Protein AF-A0A948W1R9-F1 (afdb_monomer_lite)

Foldseek 3Di:
DDDDDDDDDDPDDPDDDDDDDDQCPPCLVVLLVLLVVLVVLVVVLVVLVVQLVVLCVQQVVLLVVLDLVSLLVCVVSLVVNVVSLVSSLVSLVVSLVSLVVSVPDPSHVLSVVLSVLSNVLSVLVNVLSVLSVVLSVLSVVSSVCVVVVHDDPSVVSSVVSVVSVVVSVVSVVVSVVSVVVSVVSCVVVVSPPD

pLDDT: mean 88.53, std 17.42, range [35.34, 98.62]

Radius of gyration: 21.92 Å; chains: 1; bounding box: 47×40×67 Å

Secondary structure (DSSP, 8-state):
---------------------SS--TTHHHHHHHHHHHHHHHHHHHHHHHHHHHHHHHHHHHHHH--HHHHHHGGGTHHHHHHHHHHHHHHHHHHHHHHHHHHT-SS-HHHHHHHHHHHHHHHHHHHHHHHHHHHHHHHHHHHHHHHTT----HHHHHHHHHHHHHHHHHHHHHHHHHHHHHHHHHHHTTTT--

Structure (mmCIF, N/CA/C/O backbone):
data_AF-A0A948W1R9-F1
#
_entry.id   AF-A0A948W1R9-F1
#
loop_
_atom_site.group_PDB
_atom_site.id
_atom_site.type_symbol
_atom_site.label_atom_id
_atom_site.label_alt_id
_atom_site.label_comp_id
_atom_site.label_asym_id
_atom_site.label_entity_id
_atom_site.label_seq_id
_atom_site.pdbx_PDB_ins_code
_atom_site.Cartn_x
_atom_site.Cartn_y
_atom_site.Cartn_z
_atom_site.occupancy
_atom_site.B_iso_or_equiv
_atom_site.auth_seq_id
_atom_site.auth_comp_id
_atom_site.auth_asym_id
_atom_site.auth_atom_id
_atom_site.pdbx_PDB_model_num
ATOM 1 N N . MET A 1 1 ? 4.493 29.193 2.042 1.00 36.75 1 MET A N 1
ATOM 2 C CA . MET A 1 1 ? 3.196 28.749 2.601 1.00 36.75 1 MET A CA 1
ATOM 3 C C . MET A 1 1 ? 3.484 27.727 3.692 1.00 36.75 1 MET A C 1
ATOM 5 O O . MET A 1 1 ? 4.486 27.033 3.599 1.00 36.75 1 MET A O 1
ATOM 9 N N . LYS A 1 2 ? 2.717 27.784 4.780 1.00 35.34 2 LYS A N 1
ATOM 10 C CA . LYS A 1 2 ? 3.108 27.460 6.162 1.00 35.34 2 LYS A CA 1
ATOM 11 C C . LYS A 1 2 ? 3.467 25.977 6.362 1.00 35.34 2 LYS A C 1
ATOM 13 O O . LYS A 1 2 ? 2.581 25.140 6.448 1.00 35.34 2 LYS A O 1
ATOM 18 N N . LYS A 1 3 ? 4.761 25.677 6.475 1.00 39.47 3 LYS A N 1
ATOM 19 C CA . LYS A 1 3 ? 5.298 24.432 7.038 1.00 39.47 3 LYS A CA 1
ATOM 20 C C . LYS A 1 3 ? 6.245 24.831 8.161 1.00 39.47 3 LYS A C 1
ATOM 22 O O . LYS A 1 3 ? 7.306 25.367 7.856 1.00 39.47 3 LYS A O 1
ATOM 27 N N . SER A 1 4 ? 5.816 24.672 9.411 1.00 37.56 4 SER A N 1
ATOM 28 C CA . SER A 1 4 ? 6.614 24.549 10.648 1.00 37.56 4 SER A CA 1
ATOM 29 C C . SER A 1 4 ? 5.730 24.874 11.855 1.00 37.56 4 SER A C 1
ATOM 31 O O . SER A 1 4 ? 4.949 25.819 11.791 1.00 37.56 4 SER A O 1
ATOM 33 N N . LEU A 1 5 ? 5.945 24.133 12.945 1.00 41.25 5 LEU A N 1
ATOM 34 C CA . LEU A 1 5 ? 5.265 24.173 14.249 1.00 41.25 5 LEU A CA 1
ATOM 35 C C . LEU A 1 5 ? 3.865 23.548 14.281 1.00 41.25 5 LEU A C 1
ATOM 37 O O . LEU A 1 5 ? 2.891 24.233 14.010 1.00 41.25 5 LEU A O 1
ATOM 41 N N . VAL A 1 6 ? 3.770 22.274 14.678 1.00 39.66 6 VAL A N 1
ATOM 42 C CA . VAL A 1 6 ? 3.414 21.884 16.060 1.00 39.66 6 VAL A CA 1
ATOM 43 C C . VAL A 1 6 ? 3.996 20.485 16.306 1.00 39.66 6 VAL A C 1
ATOM 45 O O . VAL A 1 6 ? 3.348 19.466 16.110 1.00 39.66 6 VAL A O 1
ATOM 48 N N . LEU A 1 7 ? 5.264 20.450 16.710 1.00 44.28 7 LEU A N 1
ATOM 49 C CA . LEU A 1 7 ? 5.750 19.413 17.612 1.00 44.28 7 LEU A CA 1
ATOM 50 C C . LEU A 1 7 ? 5.499 19.967 19.023 1.00 44.28 7 LEU A C 1
ATOM 52 O O . LEU A 1 7 ? 5.801 21.137 19.257 1.00 44.28 7 LEU A O 1
ATOM 56 N N . ALA A 1 8 ? 4.994 19.122 19.921 1.00 42.66 8 ALA A N 1
ATOM 57 C CA . ALA A 1 8 ? 4.674 19.372 21.332 1.00 42.66 8 ALA A CA 1
ATOM 58 C C . ALA A 1 8 ? 3.273 19.935 21.637 1.00 42.66 8 ALA A C 1
ATOM 60 O O . ALA A 1 8 ? 3.070 21.145 21.674 1.00 42.66 8 ALA A O 1
ATOM 61 N N . LEU A 1 9 ? 2.355 19.042 22.032 1.00 38.84 9 LEU A N 1
ATOM 62 C CA . LEU A 1 9 ? 1.569 19.262 23.248 1.00 38.84 9 LEU A CA 1
ATOM 63 C C . LEU A 1 9 ? 1.041 17.937 23.838 1.00 38.84 9 LEU A C 1
ATOM 65 O O . LEU A 1 9 ? 0.229 17.245 23.238 1.00 38.84 9 LEU A O 1
ATOM 69 N N . SER A 1 10 ? 1.518 17.641 25.051 1.00 41.50 10 SER A N 1
ATOM 70 C CA . SER A 1 10 ? 0.803 16.951 26.138 1.00 41.50 10 SER A CA 1
ATOM 71 C C . SER A 1 10 ? 0.308 15.510 25.936 1.00 41.50 10 SER A C 1
ATOM 73 O O . SER A 1 10 ? -0.885 15.258 25.798 1.00 41.50 10 SER A O 1
ATOM 75 N N . ILE A 1 11 ? 1.215 14.554 26.164 1.00 44.56 11 ILE A N 1
ATOM 76 C CA . ILE A 1 11 ? 0.885 13.274 26.818 1.00 44.56 11 ILE A CA 1
ATOM 77 C C . ILE A 1 11 ? 0.609 13.590 28.298 1.00 44.56 11 ILE A C 1
ATOM 79 O O . ILE A 1 11 ? 1.485 13.463 29.146 1.00 44.56 11 ILE A O 1
ATOM 83 N N . SER A 1 12 ? -0.584 14.107 28.581 1.00 52.12 12 SER A N 1
ATOM 84 C CA . SER A 1 12 ? -1.132 14.284 29.929 1.00 52.12 12 SER A CA 1
ATOM 85 C C . SER A 1 12 ? -2.650 14.311 29.823 1.00 52.12 12 SER A C 1
ATOM 87 O O . SER A 1 12 ? -3.242 15.381 29.714 1.00 52.12 12 SER A O 1
ATOM 89 N N . LEU A 1 13 ? -3.288 13.144 29.885 1.00 41.66 13 LEU A N 1
ATOM 90 C CA . LEU A 1 13 ? -4.670 13.077 30.343 1.00 41.66 13 LEU A CA 1
ATOM 91 C C . LEU A 1 13 ? -4.902 11.795 31.137 1.00 41.66 13 LEU A C 1
ATOM 93 O O . LEU A 1 13 ? -5.481 10.812 30.688 1.00 41.66 13 LEU A O 1
ATOM 97 N N . SER A 1 14 ? -4.426 11.848 32.376 1.00 50.84 14 SER A N 1
ATOM 98 C CA . SER A 1 14 ? -5.076 11.177 33.490 1.00 50.84 14 SER A CA 1
ATOM 99 C C . SER A 1 14 ? -6.516 11.694 33.568 1.00 50.84 14 SER A C 1
ATOM 101 O O . SER A 1 14 ? -6.754 12.781 34.088 1.00 50.84 14 SER A O 1
ATOM 103 N N . ALA A 1 15 ? -7.474 10.936 33.045 1.00 42.22 15 ALA A N 1
ATOM 104 C CA . ALA A 1 15 ? -8.889 11.162 33.294 1.00 42.22 15 ALA A CA 1
ATOM 105 C C . ALA A 1 15 ? -9.505 9.866 33.814 1.00 42.22 15 ALA A C 1
ATOM 107 O O . ALA A 1 15 ? -9.929 8.984 33.074 1.00 42.22 15 ALA A O 1
ATOM 108 N N . CYS A 1 16 ? -9.531 9.776 35.143 1.00 52.75 16 CYS A N 1
ATOM 109 C CA . CYS A 1 16 ? -10.544 9.024 35.854 1.00 52.75 16 CYS A CA 1
ATOM 110 C C . CYS A 1 16 ? -11.925 9.445 35.338 1.00 52.75 16 CYS A C 1
ATOM 112 O O . CYS A 1 16 ? -12.325 10.592 35.531 1.00 52.75 16 CYS A O 1
ATOM 114 N N . ALA A 1 17 ? -12.673 8.509 34.769 1.00 47.12 17 ALA A N 1
ATOM 115 C CA . ALA A 1 17 ? -14.122 8.600 34.693 1.00 47.12 17 ALA A CA 1
ATOM 116 C C . ALA A 1 17 ? -14.698 7.216 34.997 1.00 47.12 17 ALA A C 1
ATOM 118 O O . ALA A 1 17 ? -14.748 6.323 34.155 1.00 47.12 17 ALA A O 1
ATOM 119 N N . VAL A 1 18 ? -15.078 7.040 36.261 1.00 53.09 18 VAL A N 1
ATOM 120 C CA . VAL A 1 18 ? -15.943 5.954 36.711 1.00 53.09 18 VAL A CA 1
ATOM 121 C C . VAL A 1 18 ? -17.391 6.438 36.561 1.00 53.09 18 VAL A C 1
ATOM 123 O O . VAL A 1 18 ? -17.696 7.561 36.954 1.00 53.09 18 VAL A O 1
ATOM 126 N N . PHE A 1 19 ? -18.252 5.539 36.070 1.00 46.12 19 PHE A N 1
ATOM 127 C CA . PHE A 1 19 ? -19.727 5.549 36.047 1.00 46.12 19 PHE A CA 1
ATOM 128 C C . PHE A 1 19 ? -20.465 6.210 34.867 1.00 46.12 19 PHE A C 1
ATOM 130 O O . PHE A 1 19 ? -20.856 7.369 34.919 1.00 46.12 19 PHE A O 1
ATOM 137 N N . ALA A 1 20 ? -20.883 5.356 33.924 1.00 42.22 20 ALA A N 1
ATOM 138 C CA . ALA A 1 20 ? -22.298 5.211 33.564 1.00 42.22 20 ALA A CA 1
ATOM 139 C C . ALA A 1 20 ? -22.578 3.748 33.164 1.00 42.22 20 ALA A C 1
ATOM 141 O O . ALA A 1 20 ? -22.193 3.272 32.098 1.00 42.22 20 ALA A O 1
ATOM 142 N N . ALA A 1 21 ? -23.206 3.006 34.075 1.00 50.56 21 ALA A N 1
ATOM 143 C CA . ALA A 1 21 ? -23.601 1.621 33.882 1.00 50.56 21 ALA A CA 1
ATOM 144 C C . ALA A 1 21 ? -24.858 1.537 33.002 1.00 50.56 21 ALA A C 1
ATOM 146 O O . ALA A 1 21 ? -25.961 1.775 33.483 1.00 50.56 21 ALA A O 1
ATOM 147 N N . ALA A 1 22 ? -24.666 1.175 31.732 1.00 46.16 22 ALA A N 1
ATOM 148 C CA . ALA A 1 22 ? -25.593 0.378 30.922 1.00 46.16 22 ALA A CA 1
ATOM 149 C C . ALA A 1 22 ? -24.884 -0.064 29.622 1.00 46.16 22 ALA A C 1
ATOM 151 O O . ALA A 1 22 ? -25.094 0.517 28.563 1.00 46.16 22 ALA A O 1
ATOM 152 N N . GLY A 1 23 ? -24.009 -1.076 29.703 1.00 48.81 23 GLY A N 1
ATOM 153 C CA . GLY A 1 23 ? -23.499 -1.798 28.522 1.00 48.81 23 GLY A CA 1
ATOM 154 C C . GLY A 1 23 ? -22.017 -1.631 28.155 1.00 48.81 23 GLY A C 1
ATOM 155 O O . GLY A 1 23 ? -21.566 -2.306 27.233 1.00 48.81 23 GLY A O 1
ATOM 156 N N . CYS A 1 24 ? -21.236 -0.809 28.864 1.00 56.34 24 CYS A N 1
ATOM 157 C CA . CYS A 1 24 ? -19.783 -0.732 28.666 1.00 56.34 24 CYS A CA 1
ATOM 158 C C .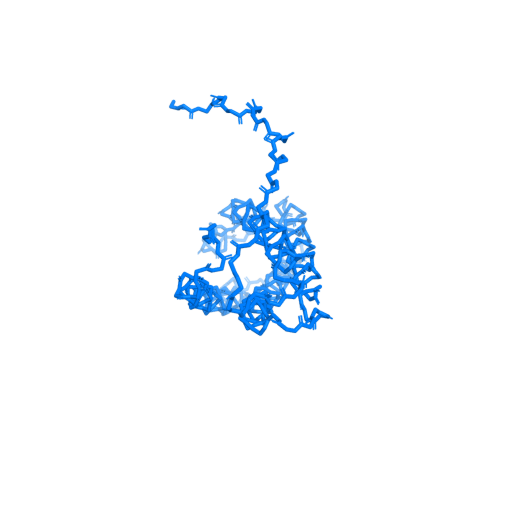 CYS A 1 24 ? -19.108 -1.994 29.227 1.00 56.34 24 CYS A C 1
ATOM 160 O O . CYS A 1 24 ? -18.941 -2.124 30.438 1.00 56.34 24 CYS A O 1
ATOM 162 N N . GLY A 1 25 ? -18.752 -2.940 28.357 1.00 62.94 25 GLY A N 1
ATOM 163 C CA . GLY A 1 25 ? -17.972 -4.117 28.741 1.00 62.94 25 GLY A CA 1
ATOM 164 C C . GLY A 1 25 ? -16.602 -3.722 29.299 1.00 62.94 25 GLY A C 1
ATOM 165 O O . GLY A 1 25 ? -16.036 -2.707 28.887 1.00 62.94 25 GLY A O 1
ATOM 166 N N . GLU A 1 26 ? -16.066 -4.545 30.202 1.00 76.75 26 GLU A N 1
ATOM 167 C CA . GLU A 1 26 ? -14.785 -4.370 30.915 1.00 76.75 26 GLU A CA 1
ATOM 168 C C . GLU A 1 26 ? -13.604 -4.000 29.992 1.00 76.75 26 GLU A C 1
ATOM 170 O O . GLU A 1 26 ? -12.711 -3.260 30.390 1.00 76.75 26 GLU A O 1
ATOM 175 N N . ASN A 1 27 ? -13.650 -4.410 28.719 1.00 91.19 27 ASN A N 1
ATOM 176 C CA . ASN A 1 27 ? -12.587 -4.180 27.737 1.00 91.19 27 ASN A CA 1
ATOM 177 C C . ASN A 1 27 ? -12.804 -2.976 26.804 1.00 91.19 27 ASN A C 1
ATOM 179 O O . ASN A 1 27 ? -12.011 -2.773 25.886 1.00 91.19 27 ASN A O 1
ATOM 183 N N . THR A 1 28 ? -13.866 -2.184 26.980 1.00 91.00 28 THR A N 1
ATOM 184 C CA . THR A 1 28 ? -14.219 -1.104 26.033 1.00 91.00 28 THR A CA 1
ATOM 185 C C . THR A 1 28 ? -13.105 -0.061 25.903 1.00 91.00 28 THR A C 1
ATOM 187 O O . THR A 1 28 ? -12.743 0.310 24.789 1.00 91.00 28 THR A O 1
ATOM 190 N N . GLY A 1 29 ? -12.515 0.366 27.026 1.00 91.56 29 GLY A N 1
ATOM 191 C CA . GLY A 1 29 ? -11.396 1.314 27.022 1.00 91.56 29 GLY A CA 1
ATOM 192 C C . GLY A 1 29 ? -10.155 0.748 26.326 1.00 91.56 29 GLY A C 1
ATOM 193 O O . GLY A 1 29 ? -9.577 1.400 25.463 1.00 91.56 29 GLY A O 1
ATOM 194 N N . THR A 1 30 ? -9.795 -0.505 26.622 1.00 93.50 30 THR A N 1
ATOM 195 C CA . THR A 1 30 ? -8.673 -1.200 25.970 1.00 93.50 30 THR A CA 1
ATOM 196 C C . THR A 1 30 ? -8.892 -1.355 24.465 1.00 93.50 30 THR A C 1
ATOM 198 O O . THR A 1 30 ? 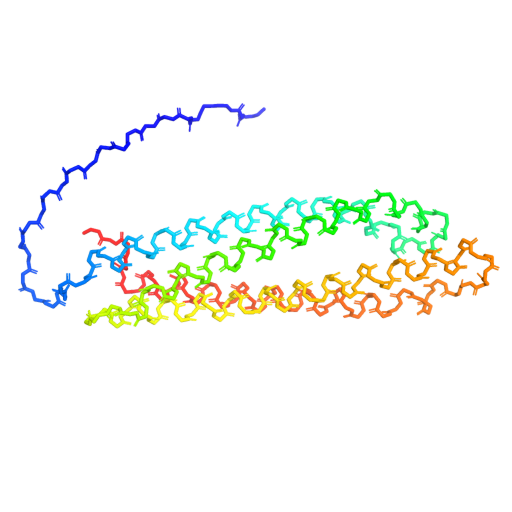-7.967 -1.127 23.687 1.00 93.50 30 THR A O 1
ATOM 201 N N . ALA A 1 31 ? -10.111 -1.701 24.041 1.00 95.50 31 ALA A N 1
ATOM 202 C CA . ALA A 1 31 ? -10.461 -1.832 22.631 1.00 95.50 31 ALA A CA 1
ATOM 203 C C . ALA A 1 31 ? -10.320 -0.502 21.885 1.00 95.50 31 ALA A C 1
ATOM 205 O O . ALA A 1 31 ? -9.759 -0.486 20.791 1.00 95.50 31 ALA A O 1
ATOM 206 N N . ARG A 1 32 ? -10.757 0.607 22.496 1.00 95.06 32 ARG A N 1
ATOM 207 C CA . ARG A 1 32 ? -10.566 1.955 21.948 1.00 95.06 32 ARG A CA 1
ATOM 208 C C . ARG A 1 32 ? -9.087 2.287 21.781 1.00 95.06 32 ARG A C 1
ATOM 210 O O . ARG A 1 32 ? -8.681 2.658 20.689 1.00 95.06 32 ARG A O 1
ATOM 217 N N . THR A 1 33 ? -8.272 2.075 22.813 1.00 94.75 33 THR A N 1
ATOM 218 C CA . THR A 1 33 ? -6.828 2.339 22.729 1.00 94.75 33 THR A CA 1
ATOM 219 C C . THR A 1 33 ? -6.152 1.516 21.629 1.00 94.75 33 THR A C 1
ATOM 221 O O . THR A 1 33 ? -5.329 2.045 20.887 1.00 94.75 33 THR A O 1
ATOM 224 N N . TYR A 1 34 ? -6.490 0.230 21.486 1.00 96.12 34 TYR A N 1
ATOM 225 C CA . TYR A 1 34 ? -5.950 -0.589 20.394 1.00 96.12 34 TYR A CA 1
ATOM 226 C C . TYR A 1 34 ? -6.431 -0.130 19.021 1.00 96.12 34 TYR A C 1
ATOM 228 O O . TYR A 1 34 ? -5.643 -0.149 18.080 1.00 96.12 34 TYR A O 1
ATOM 236 N N . MET A 1 35 ? -7.686 0.305 18.909 1.00 97.12 35 MET A N 1
ATOM 237 C CA . MET A 1 35 ? -8.236 0.869 17.680 1.00 97.12 35 MET A CA 1
ATOM 238 C C . MET A 1 35 ? -7.499 2.147 17.277 1.00 97.12 35 MET A C 1
ATOM 240 O O . MET A 1 35 ? -7.027 2.227 16.156 1.00 97.12 35 MET A O 1
ATOM 244 N N . GLU A 1 36 ? -7.311 3.100 18.190 1.00 97.06 36 GLU A N 1
ATOM 245 C CA . GLU A 1 36 ? -6.590 4.353 17.917 1.00 97.06 36 GLU A CA 1
ATOM 246 C C . GLU A 1 36 ? -5.127 4.107 17.521 1.00 97.06 36 GLU A C 1
ATOM 248 O O . GLU A 1 36 ? -4.613 4.735 16.599 1.00 97.06 36 GLU A O 1
ATOM 253 N N . GLN A 1 37 ? -4.453 3.159 18.179 1.00 96.06 37 GLN A N 1
ATOM 254 C CA . GLN A 1 37 ? -3.093 2.757 17.807 1.00 96.06 37 GLN A CA 1
ATOM 255 C C . GLN A 1 37 ? -3.041 2.102 16.420 1.00 96.06 37 GLN A C 1
ATOM 257 O O . GLN A 1 37 ? -2.086 2.320 15.671 1.00 96.06 37 GLN A O 1
ATOM 262 N N . ALA A 1 38 ? -4.042 1.286 16.082 1.00 97.00 38 ALA A N 1
ATOM 263 C CA . ALA A 1 38 ? -4.140 0.647 14.777 1.00 97.00 38 ALA A CA 1
ATOM 264 C C . ALA A 1 38 ? -4.447 1.666 13.669 1.00 97.00 38 ALA A C 1
ATOM 266 O O . ALA A 1 38 ? -3.748 1.658 12.658 1.00 97.00 38 ALA A O 1
ATOM 267 N N . ASP A 1 39 ? -5.401 2.576 13.895 1.00 98.00 39 ASP A N 1
ATOM 268 C CA . ASP A 1 39 ? -5.729 3.706 13.014 1.00 98.00 39 ASP A CA 1
ATOM 269 C C . ASP A 1 39 ? -4.474 4.565 12.764 1.00 98.00 39 ASP A C 1
ATOM 271 O O . ASP A 1 39 ? -4.142 4.853 11.618 1.00 98.00 39 ASP A O 1
ATOM 275 N N . ALA A 1 40 ? -3.714 4.906 13.812 1.00 97.81 40 ALA A N 1
ATOM 276 C CA . ALA A 1 40 ? -2.473 5.672 13.675 1.00 97.81 40 ALA A CA 1
ATOM 277 C C . ALA A 1 40 ? -1.400 4.923 12.864 1.00 97.81 40 ALA A C 1
ATOM 279 O O . ALA A 1 40 ? -0.741 5.510 12.012 1.00 97.81 40 ALA A O 1
ATOM 280 N N . THR A 1 41 ? -1.243 3.613 13.085 1.00 96.88 41 THR A N 1
ATOM 281 C CA . THR A 1 41 ? -0.293 2.794 12.306 1.00 96.88 41 THR A CA 1
ATOM 282 C C . THR A 1 41 ? -0.715 2.690 10.837 1.00 96.88 41 THR A C 1
ATOM 284 O O . THR A 1 41 ? 0.132 2.632 9.947 1.00 96.88 41 THR A O 1
ATOM 287 N N . PHE A 1 42 ? -2.022 2.649 10.578 1.00 98.38 42 PHE A N 1
ATOM 288 C CA . PHE A 1 42 ? -2.576 2.644 9.230 1.00 98.38 42 PHE A CA 1
ATOM 289 C C . PHE A 1 42 ? -2.364 3.991 8.523 1.00 98.38 42 PHE A C 1
ATOM 291 O O . PHE A 1 42 ? -1.962 3.995 7.365 1.00 98.38 42 PHE A O 1
ATOM 298 N N . GLU A 1 43 ? -2.519 5.117 9.223 1.00 98.12 43 GLU A N 1
ATOM 299 C CA . GLU A 1 43 ? -2.198 6.449 8.688 1.00 98.12 43 GLU A CA 1
ATOM 300 C C . GLU A 1 43 ? -0.729 6.546 8.252 1.00 98.12 43 GLU A C 1
ATOM 302 O O . GLU A 1 43 ? -0.432 7.016 7.156 1.00 98.12 43 GLU A O 1
ATOM 307 N N . GLU A 1 44 ? 0.205 6.007 9.043 1.00 97.75 44 GLU A N 1
ATOM 308 C CA . GLU A 1 44 ? 1.607 5.940 8.619 1.00 97.75 44 GLU A CA 1
ATOM 309 C C . GLU A 1 44 ? 1.792 5.113 7.331 1.00 97.75 44 GLU A C 1
ATOM 311 O O . GLU A 1 44 ? 2.725 5.358 6.561 1.00 97.75 44 GLU A O 1
ATOM 316 N N . ALA A 1 45 ? 0.959 4.087 7.107 1.00 97.75 45 ALA A N 1
ATOM 317 C CA . ALA A 1 45 ? 0.977 3.321 5.863 1.00 97.75 45 ALA A CA 1
ATOM 318 C C . ALA A 1 45 ? 0.494 4.186 4.689 1.00 97.75 45 ALA A C 1
ATOM 320 O O . ALA A 1 45 ? 1.115 4.150 3.630 1.00 97.75 45 ALA A O 1
ATOM 321 N N . SER A 1 46 ? -0.544 5.003 4.884 1.00 97.50 46 SER A N 1
ATOM 322 C CA . SER A 1 46 ? -1.004 5.985 3.892 1.00 97.50 46 SER A CA 1
ATOM 323 C C . SER A 1 46 ? 0.090 6.996 3.536 1.00 97.50 46 SER A C 1
ATOM 325 O O . SER A 1 46 ? 0.340 7.236 2.357 1.00 97.50 46 SER A O 1
ATOM 327 N N . GLU A 1 47 ? 0.827 7.513 4.523 1.00 97.25 47 GLU A N 1
ATOM 328 C CA . GLU A 1 47 ? 1.977 8.397 4.272 1.00 97.25 47 GLU A CA 1
ATOM 329 C C . GLU A 1 47 ? 3.072 7.702 3.440 1.00 97.25 47 GLU A C 1
ATOM 331 O O . GLU A 1 47 ? 3.616 8.283 2.498 1.00 97.25 47 GLU A O 1
ATOM 336 N N . ALA A 1 48 ? 3.374 6.433 3.740 1.00 97.25 48 ALA A N 1
ATOM 337 C CA . ALA A 1 48 ? 4.325 5.650 2.951 1.00 97.25 48 ALA A CA 1
ATOM 338 C C . ALA A 1 48 ? 3.827 5.388 1.518 1.00 97.25 48 ALA A C 1
ATOM 340 O O . ALA A 1 48 ? 4.634 5.373 0.586 1.00 97.25 48 ALA A O 1
ATOM 341 N N . ALA A 1 49 ? 2.516 5.214 1.324 1.00 97.19 49 ALA A N 1
ATOM 342 C CA . ALA A 1 49 ? 1.914 5.094 -0.000 1.00 97.19 49 ALA A CA 1
ATOM 343 C C . ALA A 1 49 ? 2.056 6.393 -0.811 1.00 97.19 49 ALA A C 1
ATOM 345 O O . ALA A 1 49 ? 2.405 6.334 -1.990 1.00 97.19 49 ALA A O 1
ATOM 346 N N . ASP A 1 50 ? 1.861 7.558 -0.186 1.00 96.44 50 ASP A N 1
ATOM 347 C CA . ASP A 1 50 ? 2.057 8.864 -0.828 1.00 96.44 50 ASP A CA 1
ATOM 348 C C . ASP A 1 50 ? 3.512 9.072 -1.273 1.00 96.44 50 ASP A C 1
ATOM 350 O O . ASP A 1 50 ? 3.780 9.601 -2.356 1.00 96.44 50 ASP A O 1
ATOM 354 N N . ASP A 1 51 ? 4.475 8.662 -0.450 1.00 94.12 51 ASP A N 1
ATOM 355 C CA . ASP A 1 51 ? 5.893 8.738 -0.801 1.00 94.12 51 ASP A CA 1
ATOM 356 C C . ASP A 1 51 ? 6.263 7.755 -1.918 1.00 94.12 51 ASP A C 1
ATOM 358 O O . ASP A 1 51 ? 6.988 8.122 -2.851 1.00 94.12 51 ASP A O 1
ATOM 362 N N . LEU A 1 52 ? 5.702 6.542 -1.892 1.00 95.38 52 LEU A N 1
ATOM 363 C CA . LEU A 1 52 ? 5.826 5.586 -2.990 1.00 95.38 52 LEU A CA 1
ATOM 364 C C . LEU A 1 52 ? 5.231 6.145 -4.292 1.00 95.38 52 LEU A C 1
ATOM 366 O O . LEU A 1 52 ? 5.865 6.031 -5.342 1.00 95.38 52 LEU A O 1
ATOM 370 N N . GLN A 1 53 ? 4.064 6.792 -4.243 1.00 95.06 53 GLN A N 1
ATOM 371 C CA . GLN A 1 53 ? 3.450 7.413 -5.417 1.00 95.06 53 GLN A CA 1
ATOM 372 C C . GLN A 1 53 ? 4.377 8.474 -6.027 1.00 95.06 53 GLN A C 1
ATOM 374 O O . GLN A 1 53 ? 4.608 8.463 -7.236 1.00 95.06 53 GLN A O 1
ATOM 379 N N . LYS A 1 54 ? 4.977 9.348 -5.209 1.00 92.38 54 LYS A N 1
ATOM 380 C CA . LYS A 1 54 ? 5.941 10.357 -5.693 1.00 92.38 54 LYS A CA 1
ATOM 381 C C . LYS A 1 54 ? 7.148 9.714 -6.377 1.00 92.38 54 LYS A C 1
ATOM 383 O O . LYS A 1 54 ? 7.606 10.214 -7.402 1.00 92.38 54 LYS A O 1
ATOM 388 N N . ALA A 1 55 ? 7.656 8.601 -5.843 1.00 90.81 55 ALA A N 1
ATOM 389 C CA . ALA A 1 55 ? 8.741 7.855 -6.483 1.00 90.81 55 ALA A CA 1
ATOM 390 C C . ALA A 1 55 ? 8.309 7.260 -7.840 1.00 90.81 55 ALA A C 1
ATOM 392 O O . ALA A 1 55 ? 9.087 7.247 -8.796 1.00 90.81 55 ALA A O 1
ATOM 393 N N . GLN A 1 56 ? 7.055 6.811 -7.952 1.00 92.31 56 GLN A N 1
ATOM 394 C CA . GLN A 1 56 ? 6.490 6.245 -9.181 1.00 92.31 56 GLN A CA 1
ATOM 395 C C . GLN A 1 56 ? 6.195 7.294 -10.260 1.00 92.31 56 GLN A C 1
ATOM 397 O O . GLN A 1 56 ? 6.342 6.989 -11.444 1.00 92.31 56 GLN A O 1
ATOM 402 N N . GLU A 1 57 ? 5.813 8.522 -9.895 1.00 90.06 57 GLU A N 1
ATOM 403 C CA . GLU A 1 57 ? 5.504 9.601 -10.849 1.00 90.06 57 GLU A CA 1
ATOM 404 C C . GLU A 1 57 ? 6.648 9.840 -11.851 1.00 90.06 57 GLU A C 1
ATOM 406 O O . GLU A 1 57 ? 6.400 10.033 -13.044 1.00 90.06 57 GLU A O 1
ATOM 411 N N . GLY A 1 58 ? 7.903 9.724 -11.401 1.00 81.81 58 GLY A N 1
ATOM 412 C CA . GLY A 1 58 ? 9.082 9.818 -12.269 1.00 81.81 58 GLY A CA 1
ATOM 413 C C . GLY A 1 58 ? 9.221 8.667 -13.276 1.00 81.81 58 GLY A C 1
ATOM 414 O O . GLY A 1 58 ? 9.752 8.869 -14.367 1.00 81.81 58 GLY A O 1
ATOM 415 N N . ALA A 1 59 ? 8.719 7.473 -12.950 1.00 87.88 59 ALA A N 1
ATOM 416 C CA . ALA A 1 59 ? 8.785 6.293 -13.814 1.00 87.88 59 ALA A CA 1
ATOM 417 C C . ALA A 1 59 ? 7.613 6.213 -14.814 1.00 87.88 59 ALA A C 1
ATOM 419 O O . ALA A 1 59 ? 7.788 5.724 -15.932 1.00 87.88 59 ALA A O 1
ATOM 420 N N . ILE A 1 60 ? 6.430 6.728 -14.452 1.00 87.44 60 ILE A N 1
ATOM 421 C CA . ILE A 1 60 ? 5.218 6.664 -15.294 1.00 87.44 60 ILE A CA 1
ATOM 422 C C . ILE A 1 60 ? 5.417 7.384 -16.633 1.00 87.44 60 ILE A C 1
ATOM 424 O O . ILE A 1 60 ? 4.992 6.876 -17.672 1.00 87.44 60 ILE A O 1
ATOM 428 N N . GLY A 1 61 ? 6.089 8.540 -16.642 1.00 84.69 61 GLY A N 1
ATOM 429 C CA . GLY A 1 61 ? 6.320 9.302 -17.875 1.00 84.69 61 GLY A CA 1
ATOM 430 C C . GLY A 1 61 ? 7.065 8.496 -18.946 1.00 84.69 61 GLY A C 1
ATOM 431 O O . GLY A 1 61 ? 6.694 8.522 -20.120 1.00 84.69 61 GLY A O 1
ATOM 432 N N . ALA A 1 62 ? 8.064 7.715 -18.536 1.00 85.06 62 ALA A N 1
ATOM 433 C CA . ALA A 1 62 ? 8.832 6.860 -19.435 1.00 85.06 62 ALA A CA 1
ATOM 434 C C . ALA A 1 62 ? 8.038 5.635 -19.921 1.00 85.06 62 ALA A C 1
ATOM 436 O O . ALA A 1 62 ? 8.202 5.216 -21.065 1.00 85.06 62 ALA A O 1
ATOM 437 N N . LEU A 1 63 ? 7.143 5.092 -19.087 1.00 85.50 63 LEU A N 1
ATOM 438 C CA . LEU A 1 63 ? 6.250 3.996 -19.474 1.00 85.50 63 LEU A CA 1
ATOM 439 C C . LEU A 1 63 ? 5.275 4.426 -20.585 1.00 85.50 63 LEU A C 1
ATOM 441 O O . LEU A 1 63 ? 5.046 3.680 -21.535 1.00 85.50 63 LEU A O 1
ATOM 445 N N . VAL A 1 64 ? 4.718 5.637 -20.481 1.00 88.25 64 VAL A N 1
ATOM 446 C CA . VAL A 1 64 ? 3.745 6.175 -21.448 1.00 88.25 64 VAL A CA 1
ATOM 447 C C . VAL A 1 64 ? 4.413 6.613 -22.752 1.00 88.25 64 VAL A C 1
ATOM 449 O O . VAL A 1 64 ? 3.830 6.453 -23.822 1.00 88.25 64 VAL A O 1
ATOM 452 N N . GLY A 1 65 ? 5.634 7.148 -22.681 1.00 86.12 65 GLY A N 1
ATOM 453 C CA . GLY A 1 65 ? 6.339 7.692 -23.844 1.00 86.12 65 GLY A CA 1
ATOM 454 C C . GLY A 1 65 ? 6.824 6.655 -24.862 1.00 86.12 65 GLY A C 1
ATOM 455 O O . GLY A 1 65 ? 7.161 7.041 -25.976 1.00 86.12 65 GLY A O 1
ATOM 456 N N . GLN A 1 66 ? 6.870 5.366 -24.501 1.00 83.88 66 GLN A N 1
ATOM 457 C CA . GLN A 1 66 ? 7.375 4.264 -25.343 1.00 83.88 66 GLN A CA 1
ATOM 458 C C . GLN A 1 66 ? 8.800 4.473 -25.903 1.00 83.88 66 GLN A C 1
ATOM 460 O O . GLN A 1 66 ? 9.207 3.766 -26.823 1.00 83.88 66 GLN A O 1
ATOM 465 N N . ASP A 1 67 ? 9.576 5.406 -25.343 1.00 88.50 67 ASP A N 1
ATOM 466 C CA . ASP A 1 67 ? 10.978 5.643 -25.696 1.00 88.50 67 ASP A CA 1
ATOM 467 C C . ASP A 1 67 ? 11.879 4.653 -24.933 1.00 88.50 67 ASP A C 1
ATOM 469 O O . ASP A 1 67 ? 11.958 4.734 -23.702 1.00 88.50 67 ASP A O 1
ATOM 473 N N . PRO A 1 68 ? 12.589 3.736 -25.621 1.00 89.88 68 PRO A N 1
ATOM 474 C CA . PRO A 1 68 ? 13.473 2.773 -24.972 1.00 89.88 68 PRO A CA 1
ATOM 475 C C . PRO A 1 68 ? 14.561 3.418 -24.104 1.00 89.88 68 PRO A C 1
ATOM 477 O O . PRO A 1 68 ? 14.917 2.861 -23.066 1.00 89.88 68 PRO A O 1
ATOM 480 N N . ALA A 1 69 ? 15.089 4.586 -24.491 1.00 92.25 69 ALA A N 1
ATOM 481 C CA . ALA A 1 69 ? 16.142 5.257 -23.731 1.00 92.25 69 ALA A CA 1
ATOM 482 C C . ALA A 1 69 ? 15.598 5.816 -22.409 1.00 92.25 69 ALA A C 1
ATOM 484 O O . ALA A 1 69 ? 16.178 5.575 -21.346 1.00 92.25 69 ALA A O 1
ATOM 485 N N . ALA A 1 70 ? 14.450 6.499 -22.461 1.00 91.81 70 ALA A N 1
ATOM 486 C CA . ALA A 1 70 ? 13.739 6.948 -21.268 1.00 91.81 70 ALA A CA 1
ATOM 487 C C . ALA A 1 70 ? 13.323 5.765 -20.379 1.00 91.81 70 ALA A C 1
ATOM 489 O O . ALA A 1 70 ? 13.451 5.837 -19.158 1.00 91.81 70 ALA A O 1
ATOM 490 N N . PHE A 1 71 ? 12.885 4.655 -20.981 1.00 92.75 71 PHE A N 1
ATOM 491 C CA . PHE A 1 71 ? 12.508 3.449 -20.251 1.00 92.75 71 PHE A CA 1
ATOM 492 C C . PHE A 1 71 ? 13.691 2.854 -19.480 1.00 92.75 71 PHE A C 1
ATOM 494 O O . PHE A 1 71 ? 13.571 2.586 -18.288 1.00 92.75 71 PHE A O 1
ATOM 501 N N . VAL A 1 72 ? 14.865 2.724 -20.105 1.00 94.88 72 VAL A N 1
ATOM 502 C CA . VAL A 1 72 ? 16.087 2.267 -19.418 1.00 94.88 72 VAL A CA 1
ATOM 503 C C . VAL A 1 72 ? 16.486 3.212 -18.282 1.00 94.88 72 VAL A C 1
ATOM 505 O O . VAL A 1 72 ? 16.906 2.742 -17.223 1.00 94.88 72 VAL A O 1
ATOM 508 N N . ALA A 1 73 ? 16.307 4.526 -18.448 1.00 94.44 73 ALA A N 1
ATOM 509 C CA . ALA A 1 73 ? 16.603 5.500 -17.397 1.00 94.44 73 ALA A CA 1
ATOM 510 C C . ALA A 1 73 ? 15.741 5.308 -16.132 1.00 94.44 73 ALA A C 1
ATOM 512 O O . ALA A 1 73 ? 16.212 5.610 -15.033 1.00 94.44 73 ALA A O 1
ATOM 513 N N . THR A 1 74 ? 14.533 4.732 -16.244 1.00 93.56 74 THR A N 1
ATOM 514 C CA . THR A 1 74 ? 13.708 4.386 -15.066 1.00 93.56 74 THR A CA 1
ATOM 515 C C . THR A 1 74 ? 14.364 3.359 -14.151 1.00 93.56 74 THR A C 1
ATOM 517 O O . THR A 1 74 ? 14.052 3.325 -12.963 1.00 93.56 74 THR A O 1
ATOM 520 N N . GLY A 1 75 ? 15.322 2.574 -14.660 1.00 93.88 75 GLY A N 1
ATOM 521 C CA . GLY A 1 75 ? 16.081 1.604 -13.874 1.00 93.88 75 GLY A CA 1
ATOM 522 C C . GLY A 1 75 ? 16.751 2.218 -12.643 1.00 93.88 75 GLY A C 1
ATOM 523 O O . GLY A 1 75 ? 16.852 1.560 -11.612 1.00 93.88 75 GLY A O 1
ATOM 524 N N . ALA A 1 76 ? 17.137 3.497 -12.714 1.00 95.75 76 ALA A N 1
ATOM 525 C CA . ALA A 1 76 ? 17.720 4.224 -11.587 1.00 95.75 76 ALA A CA 1
ATOM 526 C C . ALA A 1 76 ? 16.719 4.502 -10.448 1.00 95.75 76 ALA A C 1
ATOM 528 O O . ALA A 1 76 ? 17.142 4.686 -9.312 1.00 95.75 76 ALA A O 1
ATOM 529 N N . LEU A 1 77 ? 15.412 4.513 -10.736 1.00 95.44 77 LEU A N 1
ATOM 530 C CA . LEU A 1 77 ? 14.340 4.757 -9.762 1.00 95.44 77 LEU A CA 1
ATOM 531 C C . LEU A 1 77 ? 13.846 3.465 -9.093 1.00 95.44 77 LEU A C 1
ATOM 533 O O . LEU A 1 77 ? 13.217 3.511 -8.038 1.00 95.44 77 LEU A O 1
ATOM 537 N N . LEU A 1 78 ? 14.115 2.301 -9.695 1.00 95.88 78 LEU A N 1
ATOM 538 C CA . LEU A 1 78 ? 13.601 1.019 -9.208 1.00 95.88 78 LEU A CA 1
ATOM 539 C C . LEU A 1 78 ? 14.032 0.663 -7.778 1.00 95.88 78 LEU A C 1
ATOM 541 O O . LEU A 1 78 ? 13.190 0.122 -7.062 1.00 95.88 78 LEU A O 1
ATOM 545 N N . PRO A 1 79 ? 15.268 0.945 -7.315 1.00 96.81 79 PRO A N 1
ATOM 546 C CA . PRO A 1 79 ? 15.636 0.697 -5.922 1.00 96.81 79 PRO A CA 1
ATOM 547 C C . PRO A 1 79 ? 14.754 1.463 -4.928 1.00 96.81 79 PRO A C 1
ATOM 549 O O . PRO A 1 79 ? 14.285 0.871 -3.956 1.00 96.81 79 PRO A O 1
ATOM 552 N N . ASP A 1 80 ? 14.470 2.738 -5.202 1.00 96.00 80 ASP A N 1
ATOM 553 C CA . ASP A 1 80 ? 13.636 3.578 -4.337 1.00 96.00 80 ASP A CA 1
ATOM 554 C C . ASP A 1 80 ? 12.169 3.136 -4.378 1.00 96.00 80 ASP A C 1
ATOM 556 O O . ASP A 1 80 ? 11.524 3.045 -3.335 1.00 96.00 80 ASP A O 1
ATOM 560 N N . ILE A 1 81 ? 11.656 2.763 -5.556 1.00 96.88 81 ILE A N 1
ATOM 561 C CA . ILE A 1 81 ? 10.304 2.201 -5.702 1.00 96.88 81 ILE A CA 1
ATOM 562 C C . ILE A 1 81 ? 10.181 0.884 -4.926 1.00 96.88 81 ILE A C 1
ATOM 564 O O . ILE A 1 81 ? 9.219 0.696 -4.185 1.00 96.88 81 ILE A O 1
ATOM 568 N N . LYS A 1 82 ? 11.157 -0.026 -5.050 1.00 97.94 82 LYS A N 1
ATOM 569 C CA . LYS A 1 82 ? 11.181 -1.293 -4.298 1.00 97.94 82 LYS A CA 1
ATOM 570 C C . LYS A 1 82 ? 11.188 -1.045 -2.797 1.00 97.94 82 LYS A C 1
ATOM 572 O O . LYS A 1 82 ? 10.395 -1.650 -2.082 1.00 97.94 82 LYS A O 1
ATOM 577 N N . LYS A 1 83 ? 12.030 -0.117 -2.340 1.00 97.56 83 LYS A N 1
ATOM 578 C CA . LYS A 1 83 ? 12.081 0.280 -0.936 1.00 97.56 83 LYS A CA 1
ATOM 579 C C . LYS A 1 83 ? 10.736 0.842 -0.463 1.00 97.56 83 LYS A C 1
ATOM 581 O O . LYS A 1 83 ? 10.275 0.462 0.606 1.00 97.56 83 LYS A O 1
ATOM 586 N N . GLY A 1 84 ? 10.101 1.709 -1.252 1.00 97.75 84 GLY A N 1
ATOM 587 C CA . GLY A 1 84 ? 8.785 2.262 -0.931 1.00 97.75 84 GLY A CA 1
ATOM 588 C C . GLY A 1 84 ? 7.700 1.184 -0.838 1.00 97.75 84 GLY A C 1
ATOM 589 O O . GLY A 1 84 ? 6.896 1.214 0.088 1.00 97.75 84 GLY A O 1
ATOM 590 N N . ILE A 1 85 ? 7.718 0.187 -1.732 1.00 98.25 85 ILE A N 1
ATOM 591 C CA . ILE A 1 85 ? 6.822 -0.980 -1.666 1.00 98.25 85 ILE A CA 1
ATOM 592 C C . ILE A 1 85 ? 7.060 -1.778 -0.375 1.00 98.25 85 ILE A C 1
ATOM 594 O O . ILE A 1 85 ? 6.099 -2.109 0.317 1.00 98.25 85 ILE A O 1
ATOM 598 N N . ASP A 1 86 ? 8.320 -2.070 -0.035 1.00 98.25 86 ASP A N 1
ATOM 599 C CA . ASP A 1 86 ? 8.679 -2.813 1.182 1.00 98.25 86 ASP A CA 1
ATOM 600 C C . ASP A 1 86 ? 8.256 -2.063 2.460 1.00 98.25 86 ASP A C 1
ATOM 602 O O . ASP A 1 86 ? 7.708 -2.661 3.389 1.00 98.25 86 ASP A O 1
ATOM 606 N N . ASP A 1 87 ? 8.497 -0.750 2.511 1.00 97.88 87 ASP A N 1
ATOM 607 C CA . ASP A 1 87 ? 8.124 0.100 3.643 1.00 97.88 87 ASP A CA 1
ATOM 608 C C . ASP A 1 87 ? 6.597 0.172 3.805 1.00 97.88 87 ASP A C 1
ATOM 610 O O . ASP A 1 87 ? 6.092 0.029 4.923 1.00 97.88 87 ASP A O 1
ATOM 614 N N . TYR A 1 88 ? 5.862 0.351 2.702 1.00 98.38 88 TYR A N 1
ATOM 615 C CA . TYR A 1 88 ? 4.401 0.384 2.701 1.00 98.38 88 TYR A CA 1
ATOM 616 C C . TYR A 1 88 ? 3.804 -0.948 3.174 1.00 98.38 88 TYR A C 1
ATOM 618 O O . TYR A 1 88 ? 2.989 -0.968 4.099 1.00 98.38 88 TYR A O 1
ATOM 626 N N . GLU A 1 89 ? 4.275 -2.074 2.626 1.00 98.50 89 GLU A N 1
ATOM 627 C CA . GLU A 1 89 ? 3.843 -3.413 3.039 1.00 98.50 89 GLU A CA 1
ATOM 628 C C . GLU A 1 89 ? 4.073 -3.645 4.534 1.00 98.50 89 GLU A C 1
ATOM 630 O O . GLU A 1 89 ? 3.181 -4.101 5.254 1.00 98.50 89 GLU A O 1
ATOM 635 N N . LYS A 1 90 ? 5.263 -3.291 5.029 1.00 98.31 90 LYS A N 1
ATOM 636 C CA . LYS A 1 90 ? 5.612 -3.444 6.441 1.00 98.31 90 LYS A CA 1
ATOM 637 C C . LYS A 1 90 ? 4.658 -2.665 7.349 1.00 98.31 90 LYS A C 1
ATOM 639 O O . LYS A 1 90 ? 4.277 -3.173 8.407 1.00 98.31 90 LYS A O 1
ATOM 644 N N . LYS A 1 91 ? 4.269 -1.445 6.966 1.00 98.25 91 LYS A N 1
ATOM 645 C CA . LYS A 1 91 ? 3.329 -0.628 7.746 1.00 98.25 91 LYS A CA 1
ATOM 646 C C . LYS A 1 91 ? 1.903 -1.180 7.703 1.00 98.25 91 LYS A C 1
ATOM 648 O O . LYS A 1 91 ? 1.274 -1.271 8.756 1.00 98.25 91 LYS A O 1
ATOM 653 N N . LEU A 1 92 ? 1.436 -1.661 6.549 1.00 98.31 92 LEU A N 1
ATOM 654 C CA . LEU A 1 92 ? 0.157 -2.377 6.437 1.00 98.31 92 LEU A CA 1
ATOM 655 C C . LEU A 1 92 ? 0.115 -3.615 7.348 1.00 98.31 92 LEU A C 1
ATOM 657 O O . LEU A 1 92 ? -0.838 -3.811 8.102 1.00 98.31 92 LEU A O 1
ATOM 661 N N . GLN A 1 93 ? 1.175 -4.429 7.349 1.00 98.44 93 GLN A N 1
ATOM 662 C CA . GLN A 1 93 ? 1.280 -5.608 8.217 1.00 98.44 93 GLN A CA 1
ATOM 663 C C . GLN A 1 93 ? 1.296 -5.240 9.710 1.00 98.44 93 GLN A C 1
ATOM 665 O O . GLN A 1 93 ? 0.706 -5.948 10.538 1.00 98.44 93 GLN A O 1
ATOM 670 N N . ALA A 1 94 ? 1.945 -4.129 10.070 1.00 97.62 94 ALA A N 1
ATOM 671 C CA . ALA A 1 94 ? 1.936 -3.606 11.432 1.00 97.62 94 ALA A CA 1
ATOM 672 C C . ALA A 1 94 ? 0.527 -3.153 11.855 1.00 97.62 94 ALA A C 1
ATOM 674 O O . ALA A 1 94 ? 0.068 -3.545 12.931 1.00 97.62 94 ALA A O 1
ATOM 675 N N . ALA A 1 95 ? -0.188 -2.424 10.991 1.00 97.56 95 ALA A N 1
ATOM 676 C CA . ALA A 1 95 ? -1.572 -2.017 11.225 1.00 97.56 95 ALA A CA 1
ATOM 677 C C . ALA A 1 95 ? -2.497 -3.236 11.384 1.00 97.56 95 ALA A C 1
ATOM 679 O O . ALA A 1 95 ? -3.238 -3.328 12.362 1.00 97.56 95 ALA A O 1
ATOM 680 N N . ALA A 1 96 ? -2.386 -4.238 10.504 1.00 98.31 96 ALA A N 1
ATOM 681 C CA . ALA A 1 96 ? -3.159 -5.477 10.612 1.00 98.31 96 ALA A CA 1
ATOM 682 C C . ALA A 1 96 ? -2.883 -6.212 11.931 1.00 98.31 96 ALA A C 1
ATOM 684 O O . ALA A 1 96 ? -3.796 -6.713 12.587 1.00 98.31 96 ALA A O 1
ATOM 685 N N . THR A 1 97 ? -1.620 -6.253 12.359 1.00 97.75 97 THR A N 1
ATOM 686 C CA . THR A 1 97 ? -1.246 -6.834 13.653 1.00 97.75 97 THR A CA 1
ATOM 687 C C . THR A 1 97 ? -1.876 -6.067 14.816 1.00 97.75 97 THR A C 1
ATOM 689 O O . THR A 1 97 ? -2.323 -6.691 15.778 1.00 97.75 97 THR A O 1
ATOM 692 N N . ALA A 1 98 ? -1.949 -4.736 14.737 1.00 95.56 98 ALA A N 1
ATOM 693 C CA . ALA A 1 98 ? -2.602 -3.910 15.746 1.00 95.56 98 ALA A CA 1
ATOM 694 C C . ALA A 1 98 ? -4.122 -4.155 15.799 1.00 95.56 98 ALA A C 1
ATOM 696 O O . ALA A 1 98 ? -4.639 -4.420 16.884 1.00 95.56 98 ALA A O 1
ATOM 697 N N . TYR A 1 99 ? -4.817 -4.190 14.655 1.00 98.12 99 TYR A N 1
ATOM 698 C CA . TYR A 1 99 ? -6.255 -4.498 14.603 1.00 98.12 99 TYR A CA 1
ATOM 699 C C . TYR A 1 99 ? -6.589 -5.885 15.161 1.00 98.12 99 TYR A C 1
ATOM 701 O O . TYR A 1 99 ? -7.548 -6.030 15.918 1.00 98.12 99 TYR A O 1
ATOM 709 N N . ARG A 1 100 ? -5.763 -6.902 14.881 1.00 98.25 100 ARG A N 1
ATOM 710 C CA . ARG A 1 100 ? -5.961 -8.268 15.407 1.00 98.25 100 ARG A CA 1
ATOM 711 C C . ARG A 1 100 ? -5.901 -8.356 16.934 1.00 98.25 100 ARG A C 1
ATOM 713 O O . ARG A 1 100 ? -6.447 -9.296 17.505 1.00 98.25 100 ARG A O 1
ATOM 720 N N . LYS A 1 101 ? -5.299 -7.382 17.629 1.00 97.44 101 LYS A N 1
ATOM 721 C CA . LYS A 1 101 ? -5.341 -7.332 19.103 1.00 97.44 101 LYS A CA 1
ATOM 722 C C . LYS A 1 101 ? -6.753 -7.086 19.637 1.00 97.44 101 LYS A C 1
ATOM 724 O O . LYS A 1 101 ? -7.042 -7.476 20.759 1.00 97.44 101 LYS A O 1
ATOM 729 N N . ILE A 1 102 ? -7.637 -6.463 18.857 1.00 96.75 102 ILE A N 1
ATOM 730 C CA . ILE A 1 102 ? -9.028 -6.202 19.255 1.00 96.75 102 ILE A CA 1
ATOM 731 C C . ILE A 1 102 ? -9.851 -7.501 19.237 1.00 96.75 102 ILE A C 1
ATOM 733 O O . ILE A 1 102 ? -10.758 -7.675 20.054 1.00 96.75 102 ILE A O 1
ATOM 737 N N . ASP A 1 103 ? -9.509 -8.457 18.368 1.00 93.69 103 ASP A N 1
ATOM 738 C CA . ASP A 1 103 ? -10.218 -9.738 18.257 1.00 93.69 103 ASP A CA 1
ATOM 739 C C . ASP A 1 103 ? -10.105 -10.609 19.515 1.00 93.69 103 ASP A C 1
ATOM 741 O O . ASP A 1 103 ? -10.996 -11.422 19.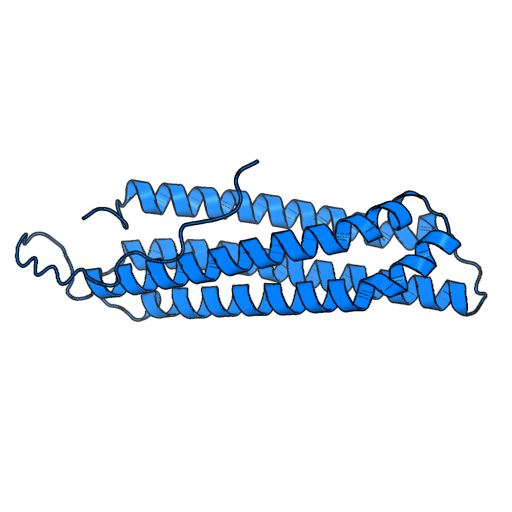784 1.00 93.69 103 ASP A O 1
ATOM 745 N N . THR A 1 104 ? -9.069 -10.409 20.330 1.00 94.56 104 THR A N 1
ATOM 746 C CA . THR A 1 104 ? -8.860 -11.172 21.569 1.00 94.56 104 THR A CA 1
ATOM 747 C C . THR A 1 104 ? -9.691 -10.653 22.745 1.00 94.56 104 THR A C 1
ATOM 749 O O . THR A 1 104 ? -9.825 -11.350 23.746 1.00 94.56 104 THR A O 1
ATOM 752 N N . LEU A 1 105 ? -10.282 -9.459 22.634 1.00 94.44 105 LEU A N 1
ATOM 753 C CA . LEU A 1 105 ? -11.008 -8.811 23.727 1.00 94.44 105 LEU A CA 1
ATOM 754 C C . LEU A 1 105 ? -12.449 -9.325 23.845 1.00 94.44 105 LEU A C 1
ATOM 756 O O . LEU A 1 105 ? -13.164 -9.466 22.857 1.00 94.44 105 LEU A O 1
ATOM 760 N N . GLU A 1 106 ? -12.945 -9.569 25.051 1.00 93.44 106 GLU A N 1
ATOM 761 C CA . GLU A 1 106 ? -14.339 -9.988 25.249 1.00 93.44 106 GLU A CA 1
ATOM 762 C C . GLU A 1 106 ? -15.281 -8.787 25.413 1.00 93.44 106 GLU A C 1
ATOM 764 O O . GLU A 1 106 ? -14.880 -7.729 25.896 1.00 93.44 106 GLU A O 1
ATOM 769 N N . GLY A 1 107 ? -16.545 -8.935 25.002 1.00 92.06 107 GLY A N 1
ATOM 770 C CA . GLY A 1 107 ? -17.586 -7.924 25.240 1.00 92.06 107 GLY A CA 1
ATOM 771 C C . GLY A 1 107 ? -17.503 -6.643 24.395 1.00 92.06 107 GLY A C 1
ATOM 772 O O . GLY A 1 107 ? -18.233 -5.700 24.674 1.00 92.06 107 GLY A O 1
ATOM 773 N N . VAL A 1 108 ? -16.658 -6.594 23.357 1.00 94.31 108 VAL A N 1
ATOM 774 C CA . VAL A 1 108 ? -16.423 -5.394 22.518 1.00 94.31 108 VAL A CA 1
ATOM 775 C C . VAL A 1 108 ? -16.777 -5.613 21.039 1.00 94.31 108 VAL A C 1
ATOM 777 O O . VAL A 1 108 ? -16.015 -5.286 20.130 1.00 94.31 108 VAL A O 1
ATOM 780 N N . ALA A 1 109 ? -17.952 -6.195 20.778 1.00 95.00 109 ALA A N 1
ATOM 781 C CA . ALA A 1 109 ? -18.390 -6.566 19.426 1.00 95.00 109 ALA A CA 1
ATOM 782 C C . ALA A 1 109 ? -18.339 -5.423 18.380 1.00 95.00 109 ALA A C 1
ATOM 784 O O . ALA A 1 109 ? -17.918 -5.698 17.251 1.00 95.00 109 ALA A O 1
ATOM 785 N N . PRO A 1 110 ? -18.681 -4.157 18.707 1.00 96.06 110 PRO A N 1
ATOM 786 C CA . PRO A 1 110 ? -18.556 -3.060 17.747 1.00 96.06 110 PRO A CA 1
ATOM 787 C C . PRO A 1 110 ? -17.109 -2.805 17.303 1.00 96.06 110 PRO A C 1
ATOM 789 O O . PRO A 1 110 ? -16.835 -2.724 16.109 1.00 96.06 110 PRO A O 1
ATOM 792 N N . TYR A 1 111 ? -16.158 -2.787 18.242 1.00 96.69 111 TYR A N 1
ATOM 793 C CA . TYR A 1 111 ? -14.735 -2.606 17.931 1.00 96.69 111 TYR A CA 1
ATOM 794 C C . TYR A 1 111 ? -14.189 -3.756 17.084 1.00 96.69 111 TYR A C 1
ATOM 796 O O . TYR A 1 111 ? -13.469 -3.513 16.122 1.00 96.69 111 TYR A O 1
ATOM 804 N N . LYS A 1 112 ? -14.580 -5.003 17.380 1.00 97.56 112 LYS A N 1
ATOM 805 C CA . LYS A 1 112 ? -14.217 -6.166 16.551 1.00 97.56 112 LYS A CA 1
ATOM 806 C C . LYS A 1 112 ? -14.743 -6.054 15.127 1.00 97.56 112 LYS A C 1
ATOM 808 O O . LYS A 1 112 ? -14.055 -6.414 14.182 1.00 97.56 112 LYS A O 1
ATOM 813 N N . THR A 1 113 ? -15.971 -5.568 14.968 1.00 98.00 113 THR A N 1
ATOM 814 C CA . THR A 1 113 ? -16.579 -5.398 13.643 1.00 98.00 113 THR A CA 1
ATOM 815 C C . THR A 1 113 ? -15.833 -4.341 12.835 1.00 98.00 113 THR A C 1
ATOM 817 O O . THR A 1 113 ? -15.514 -4.584 11.676 1.00 98.00 113 THR A O 1
ATOM 820 N N . TYR A 1 114 ? -15.492 -3.207 13.453 1.00 98.00 114 TYR A N 1
ATOM 821 C CA . TYR A 1 114 ? -14.651 -2.194 12.816 1.00 98.00 114 TYR A CA 1
ATOM 822 C C . TYR A 1 114 ? -13.262 -2.746 12.458 1.00 98.00 114 TYR A C 1
ATOM 824 O O . TYR A 1 114 ? -12.833 -2.619 11.316 1.00 98.00 114 TYR A O 1
ATOM 832 N N . ALA A 1 115 ? -12.600 -3.436 13.393 1.00 98.25 115 ALA A N 1
ATOM 833 C CA . ALA A 1 115 ? -11.285 -4.034 13.169 1.00 98.25 115 ALA A CA 1
ATOM 834 C C . ALA A 1 115 ? -11.285 -5.020 11.991 1.00 98.25 115 ALA A C 1
ATOM 836 O O . ALA A 1 115 ? -10.378 -4.986 11.168 1.00 98.25 115 ALA A O 1
ATOM 837 N N . LYS A 1 116 ? -12.325 -5.854 11.863 1.00 98.56 116 LYS A N 1
ATOM 838 C CA . LYS A 1 116 ? -12.494 -6.762 10.718 1.00 98.56 116 LYS A CA 1
ATOM 839 C C . LYS A 1 116 ? -12.630 -6.017 9.394 1.00 98.56 116 LYS A C 1
ATOM 841 O O . LYS A 1 116 ? -11.954 -6.382 8.443 1.00 98.56 116 LYS A O 1
ATOM 846 N N . LYS A 1 117 ? -13.430 -4.948 9.349 1.00 98.62 117 LYS A N 1
ATOM 847 C CA . LYS A 1 117 ? -13.553 -4.108 8.147 1.00 98.62 117 LYS A CA 1
ATOM 848 C C . LYS A 1 117 ? -12.217 -3.480 7.752 1.00 98.62 117 LYS A C 1
ATOM 850 O O . LYS A 1 117 ? -11.862 -3.482 6.583 1.00 98.62 117 LYS A O 1
ATOM 855 N N . MET A 1 118 ? -11.444 -2.998 8.722 1.00 98.62 118 MET A N 1
ATOM 856 C CA . MET A 1 118 ? -10.112 -2.457 8.442 1.00 98.62 118 MET A CA 1
ATOM 857 C C . MET A 1 118 ? -9.107 -3.533 8.019 1.00 98.62 118 MET A C 1
ATOM 859 O O . MET A 1 118 ? -8.223 -3.258 7.214 1.00 98.62 118 MET A O 1
ATOM 863 N N . LEU A 1 119 ? -9.241 -4.769 8.506 1.00 98.62 119 LEU A N 1
ATOM 864 C CA . LEU A 1 119 ? -8.442 -5.891 8.011 1.00 98.62 119 LEU A CA 1
ATOM 865 C C . LEU A 1 119 ? -8.769 -6.220 6.547 1.00 98.62 119 LEU A C 1
ATOM 867 O O . LEU A 1 119 ? -7.839 -6.431 5.781 1.00 98.62 119 LEU A O 1
ATOM 871 N N . GLU A 1 120 ? -10.043 -6.173 6.143 1.00 98.56 120 GLU A N 1
ATOM 872 C CA . GLU A 1 120 ? -10.443 -6.323 4.732 1.00 98.56 120 GLU A CA 1
ATOM 873 C C . GLU A 1 120 ? -9.815 -5.228 3.850 1.00 98.56 120 GLU A C 1
ATOM 875 O O . GLU A 1 120 ? -9.254 -5.529 2.800 1.00 98.56 120 GLU A O 1
ATOM 880 N N . VAL A 1 121 ? -9.819 -3.968 4.309 1.00 98.56 121 VAL A N 1
ATOM 881 C CA . VAL A 1 121 ? -9.126 -2.851 3.633 1.00 98.56 121 VAL A CA 1
ATOM 882 C C . VAL A 1 121 ? -7.634 -3.149 3.458 1.00 98.56 121 VAL A C 1
ATOM 884 O O . VAL A 1 121 ? -7.081 -2.987 2.369 1.00 98.56 121 VAL A O 1
ATOM 887 N N . ILE A 1 122 ? -6.969 -3.595 4.528 1.00 98.62 122 ILE A N 1
ATOM 888 C CA . ILE A 1 122 ? -5.535 -3.895 4.505 1.00 98.62 122 ILE A CA 1
ATOM 889 C C . ILE A 1 122 ? -5.225 -5.065 3.566 1.00 98.62 122 ILE A C 1
ATOM 891 O O . ILE A 1 122 ? -4.229 -5.000 2.848 1.00 98.62 122 ILE A O 1
ATOM 895 N N . ASP A 1 123 ? -6.060 -6.103 3.532 1.00 98.62 123 ASP A N 1
ATOM 896 C CA . ASP A 1 123 ? -5.868 -7.250 2.642 1.00 98.62 123 ASP A CA 1
ATOM 897 C C . ASP A 1 123 ? -5.902 -6.820 1.162 1.00 98.62 123 ASP A C 1
ATOM 899 O O . ASP A 1 123 ? -5.028 -7.221 0.389 1.00 98.62 123 ASP A O 1
ATOM 903 N N . VAL A 1 124 ? -6.820 -5.923 0.778 1.00 98.62 124 VAL A N 1
ATOM 904 C CA . VAL A 1 124 ? -6.873 -5.360 -0.588 1.00 98.62 124 VAL A CA 1
ATOM 905 C C . VAL A 1 124 ? -5.630 -4.513 -0.895 1.00 98.62 124 VAL A C 1
ATOM 907 O O . VAL A 1 124 ? -5.034 -4.639 -1.971 1.00 98.62 124 VAL A O 1
ATOM 910 N N . TYR A 1 125 ? -5.166 -3.686 0.047 1.00 98.50 125 TYR A N 1
ATOM 911 C CA . TYR A 1 125 ? -3.921 -2.933 -0.143 1.00 98.50 125 TYR A CA 1
ATOM 912 C C . TYR A 1 125 ? -2.687 -3.846 -0.245 1.00 98.50 125 TYR A C 1
ATOM 914 O O . TYR A 1 125 ? -1.805 -3.588 -1.069 1.00 98.50 125 TYR A O 1
ATOM 922 N N . LEU A 1 126 ? -2.623 -4.945 0.511 1.00 98.50 126 LEU A N 1
ATOM 923 C CA . LEU A 1 126 ? -1.556 -5.944 0.386 1.00 98.50 126 LEU A CA 1
ATOM 924 C C . LEU A 1 126 ? -1.599 -6.659 -0.973 1.00 98.50 126 LEU A C 1
ATOM 926 O O . LEU A 1 126 ? -0.548 -6.942 -1.549 1.00 98.50 126 LEU A O 1
ATOM 930 N N . GLU A 1 127 ? -2.780 -6.895 -1.545 1.00 98.31 127 GLU A N 1
ATOM 931 C CA . GLU A 1 127 ? -2.881 -7.376 -2.927 1.00 98.31 127 GLU A CA 1
ATOM 932 C C . GLU A 1 127 ? -2.314 -6.347 -3.922 1.00 98.31 127 GLU A C 1
ATOM 934 O O . GLU A 1 127 ? -1.574 -6.707 -4.843 1.00 98.31 127 GLU A O 1
ATOM 939 N N . SER A 1 128 ? -2.572 -5.052 -3.704 1.00 97.38 128 SER A N 1
ATOM 940 C CA . SER A 1 128 ? -2.013 -3.981 -4.542 1.00 97.38 128 SER A CA 1
ATOM 941 C C . SER A 1 128 ? -0.477 -3.924 -4.477 1.00 97.38 128 SER A C 1
ATOM 943 O O . SER A 1 128 ? 0.175 -3.695 -5.498 1.00 97.38 128 SER A O 1
ATOM 945 N N . VAL A 1 129 ? 0.120 -4.237 -3.318 1.00 98.25 129 VAL A N 1
ATOM 946 C CA . VAL A 1 129 ? 1.577 -4.390 -3.141 1.00 98.25 129 VAL A CA 1
ATOM 947 C C . VAL A 1 129 ? 2.118 -5.514 -4.027 1.00 98.25 129 VAL A C 1
ATOM 949 O O . VAL A 1 129 ? 3.126 -5.325 -4.714 1.00 98.25 129 VAL A O 1
ATOM 952 N N . VAL A 1 130 ? 1.442 -6.668 -4.070 1.00 98.31 130 VAL A N 1
ATOM 953 C CA . VAL A 1 130 ? 1.837 -7.798 -4.932 1.00 98.31 130 VAL A CA 1
ATOM 954 C C . VAL A 1 130 ? 1.809 -7.393 -6.408 1.00 98.31 130 VAL A C 1
ATOM 956 O O . VAL A 1 130 ? 2.755 -7.683 -7.146 1.00 98.31 130 VAL A O 1
ATOM 959 N N . VAL A 1 131 ? 0.770 -6.669 -6.833 1.00 97.62 131 VAL A N 1
ATOM 960 C CA . VAL A 1 131 ? 0.671 -6.112 -8.192 1.00 97.62 131 VAL A CA 1
ATOM 961 C C . VAL A 1 131 ? 1.809 -5.123 -8.471 1.00 97.62 131 VAL A C 1
ATOM 963 O O . VAL A 1 131 ? 2.455 -5.210 -9.515 1.00 97.62 131 VAL A O 1
ATOM 966 N N . GLY A 1 132 ? 2.123 -4.233 -7.525 1.00 96.88 132 GLY A N 1
ATOM 967 C CA . GLY A 1 132 ? 3.244 -3.297 -7.629 1.00 96.88 132 GLY A CA 1
ATOM 968 C C . GLY A 1 132 ? 4.588 -4.000 -7.849 1.00 96.88 132 GLY A C 1
ATOM 969 O O . GLY A 1 132 ? 5.353 -3.616 -8.736 1.00 96.88 132 GLY A O 1
ATOM 970 N N . ARG A 1 133 ? 4.857 -5.088 -7.114 1.00 98.00 133 ARG A N 1
ATOM 971 C CA . ARG A 1 133 ? 6.064 -5.913 -7.310 1.00 98.00 133 ARG A CA 1
ATOM 972 C C . ARG A 1 133 ? 6.104 -6.557 -8.696 1.00 98.00 133 ARG A C 1
ATOM 974 O O . ARG A 1 133 ? 7.168 -6.595 -9.311 1.00 98.00 133 ARG A O 1
ATOM 981 N N . ALA A 1 134 ? 4.964 -7.031 -9.200 1.00 97.06 134 ALA A N 1
ATOM 982 C CA . ALA A 1 134 ? 4.876 -7.604 -10.541 1.00 97.06 134 ALA A CA 1
ATOM 983 C C . ALA A 1 134 ? 5.173 -6.564 -11.635 1.00 97.06 134 ALA A C 1
ATOM 985 O O . ALA A 1 134 ? 5.896 -6.869 -12.582 1.00 97.06 134 ALA A O 1
ATOM 986 N N . ILE A 1 135 ? 4.686 -5.326 -11.481 1.00 96.00 135 ILE A N 1
ATOM 987 C CA . ILE A 1 135 ? 5.008 -4.218 -12.395 1.00 96.00 135 ILE A CA 1
ATOM 988 C C . ILE A 1 135 ? 6.516 -3.960 -12.400 1.00 96.00 135 ILE A C 1
ATOM 990 O O . ILE A 1 135 ? 7.122 -3.926 -13.467 1.00 96.00 135 ILE A O 1
ATOM 994 N N . VAL A 1 136 ? 7.137 -3.833 -11.222 1.00 96.75 136 VAL A N 1
ATOM 995 C CA . VAL A 1 136 ? 8.588 -3.616 -11.105 1.00 96.75 136 VAL A CA 1
ATOM 996 C C . VAL A 1 136 ? 9.378 -4.735 -11.789 1.00 96.75 136 VAL A C 1
ATOM 998 O O . VAL A 1 136 ? 10.306 -4.446 -12.539 1.00 96.75 136 VAL A O 1
ATOM 1001 N N . ALA A 1 137 ? 8.993 -5.997 -11.587 1.00 96.94 137 ALA A N 1
ATOM 1002 C CA . ALA A 1 137 ? 9.659 -7.135 -12.218 1.00 96.94 137 ALA A CA 1
ATOM 1003 C C . ALA A 1 137 ? 9.567 -7.100 -13.756 1.00 96.94 137 ALA A C 1
ATOM 1005 O O . ALA A 1 137 ? 10.545 -7.402 -14.442 1.00 96.94 137 ALA A O 1
ATOM 1006 N N . GLU A 1 138 ? 8.418 -6.703 -14.311 1.00 95.62 138 GLU A N 1
ATOM 1007 C CA . GLU A 1 138 ? 8.268 -6.526 -15.760 1.00 95.62 138 GLU A CA 1
ATOM 1008 C C . GLU A 1 138 ? 9.102 -5.346 -16.280 1.00 95.62 138 GLU A C 1
ATOM 1010 O O . GLU A 1 138 ? 9.748 -5.483 -17.321 1.00 95.62 138 GLU A O 1
ATOM 1015 N N . VAL A 1 139 ? 9.190 -4.233 -15.539 1.00 95.38 139 VAL A N 1
ATOM 1016 C CA . VAL A 1 139 ? 10.090 -3.123 -15.899 1.00 95.38 139 VAL A CA 1
ATOM 1017 C C . VAL A 1 139 ? 11.541 -3.603 -15.955 1.00 95.38 139 VAL A C 1
ATOM 1019 O O . VAL A 1 139 ? 12.217 -3.387 -16.959 1.00 95.38 139 VAL A O 1
ATOM 1022 N N . GLU A 1 140 ? 12.017 -4.314 -14.931 1.00 96.50 140 GLU A N 1
ATOM 1023 C CA . GLU A 1 140 ? 13.386 -4.852 -14.898 1.00 96.50 140 GLU A CA 1
ATOM 1024 C C . GLU A 1 140 ? 13.676 -5.790 -16.066 1.00 96.50 140 GLU A C 1
ATOM 1026 O O . GLU A 1 140 ? 14.728 -5.701 -16.701 1.00 96.50 140 GLU A O 1
ATOM 1031 N N . LYS A 1 141 ? 12.725 -6.671 -16.380 1.00 96.38 141 LYS A N 1
ATOM 1032 C CA . LYS A 1 141 ? 12.829 -7.605 -17.499 1.00 96.38 141 LYS A CA 1
ATOM 1033 C C . LYS A 1 141 ? 12.951 -6.875 -18.834 1.00 96.38 141 LYS A C 1
ATOM 1035 O O . LYS A 1 141 ? 13.824 -7.222 -19.629 1.00 96.38 141 LYS A O 1
ATOM 1040 N N . VAL A 1 142 ? 12.123 -5.859 -19.076 1.00 95.75 142 VAL A N 1
ATOM 1041 C CA . VAL A 1 142 ? 12.175 -5.070 -20.316 1.00 95.75 142 VAL A CA 1
ATOM 1042 C C . VAL A 1 142 ? 13.477 -4.266 -20.400 1.00 95.75 142 VAL A C 1
ATOM 1044 O O . VAL A 1 142 ? 14.122 -4.265 -21.449 1.00 95.75 142 VAL A O 1
ATOM 1047 N N . ILE A 1 143 ? 13.929 -3.657 -19.297 1.00 96.06 143 ILE A N 1
ATOM 1048 C CA . ILE A 1 143 ? 15.233 -2.973 -19.239 1.00 96.06 143 ILE A CA 1
ATOM 1049 C C . ILE A 1 143 ? 16.367 -3.937 -19.606 1.00 96.06 143 ILE A C 1
ATOM 1051 O O . ILE A 1 143 ? 17.207 -3.599 -20.441 1.00 96.06 143 ILE A O 1
ATOM 1055 N N . ALA A 1 144 ? 16.379 -5.146 -19.039 1.00 96.94 144 ALA A N 1
ATOM 1056 C CA . ALA A 1 144 ? 17.405 -6.146 -19.322 1.00 96.94 144 ALA A CA 1
ATOM 1057 C C . ALA A 1 144 ? 17.404 -6.585 -20.798 1.00 96.94 144 ALA A C 1
ATOM 1059 O O . ALA A 1 144 ? 18.471 -6.718 -21.403 1.00 96.94 144 ALA A O 1
ATOM 1060 N N . GLN A 1 145 ? 16.224 -6.758 -21.407 1.00 96.75 145 GLN A N 1
ATOM 1061 C CA . GLN A 1 145 ? 16.102 -7.058 -22.838 1.00 96.75 145 GLN A CA 1
ATOM 1062 C C . GLN A 1 145 ? 16.725 -5.946 -23.693 1.00 96.75 145 GLN A C 1
ATOM 1064 O O . GLN A 1 145 ? 17.600 -6.238 -24.513 1.00 96.75 145 GLN A O 1
ATOM 1069 N N . ILE A 1 146 ? 16.365 -4.682 -23.439 1.00 95.50 146 ILE A N 1
ATOM 1070 C CA . ILE A 1 146 ? 16.913 -3.522 -24.162 1.00 95.50 146 ILE A CA 1
ATOM 1071 C C . ILE A 1 146 ? 18.438 -3.453 -24.001 1.00 95.50 146 ILE A C 1
ATOM 1073 O O . ILE A 1 146 ? 19.163 -3.323 -24.986 1.00 95.50 146 ILE A O 1
ATOM 1077 N N . GLN A 1 147 ? 18.948 -3.591 -22.773 1.00 95.81 147 GLN A N 1
ATOM 1078 C CA . GLN A 1 147 ? 20.386 -3.527 -22.484 1.00 95.81 147 GLN A CA 1
ATOM 1079 C C . GLN A 1 147 ? 21.182 -4.672 -23.123 1.00 95.81 147 GLN A C 1
ATOM 1081 O O . GLN A 1 147 ? 22.344 -4.488 -23.477 1.00 95.81 147 GLN A O 1
ATOM 1086 N N . SER A 1 148 ? 20.562 -5.839 -23.316 1.00 97.06 148 SER A N 1
ATOM 1087 C CA . SER A 1 148 ? 21.169 -6.966 -24.034 1.00 97.06 148 SER A CA 1
ATOM 1088 C C . SER A 1 148 ? 21.165 -6.808 -25.563 1.00 97.06 148 SER A C 1
ATOM 1090 O O . SER A 1 148 ? 21.635 -7.696 -26.272 1.00 97.06 148 SER A O 1
ATOM 1092 N N . GLY A 1 149 ? 20.635 -5.694 -26.083 1.00 95.69 149 GLY A N 1
ATOM 1093 C CA . GLY A 1 149 ? 20.512 -5.434 -27.517 1.00 95.69 149 GLY A CA 1
ATOM 1094 C C . GLY A 1 149 ? 19.406 -6.243 -28.196 1.00 95.69 149 GLY A C 1
ATOM 1095 O O . GLY A 1 149 ? 19.368 -6.306 -29.426 1.00 95.69 149 GLY A O 1
ATOM 1096 N N . GLN A 1 150 ? 18.511 -6.876 -27.427 1.00 95.62 150 GLN A N 1
ATOM 1097 C CA . GLN A 1 150 ? 17.352 -7.549 -28.002 1.00 95.62 150 GLN A CA 1
ATOM 1098 C C . GLN A 1 150 ? 16.382 -6.506 -28.569 1.00 95.62 150 GLN A C 1
ATOM 1100 O O . GLN A 1 150 ? 16.123 -5.492 -27.915 1.00 95.62 150 GLN A O 1
ATOM 1105 N N . PRO A 1 151 ? 15.818 -6.735 -29.767 1.00 92.31 151 PRO A N 1
ATOM 1106 C CA . PRO A 1 151 ? 14.754 -5.884 -30.271 1.00 92.31 151 PRO A CA 1
ATOM 1107 C C . PRO A 1 151 ? 13.529 -6.030 -29.362 1.00 92.31 151 PRO A C 1
ATOM 1109 O O . PRO A 1 151 ? 13.019 -7.134 -29.170 1.00 92.31 151 PRO A O 1
ATOM 1112 N N . VAL A 1 152 ? 13.059 -4.912 -28.810 1.00 94.44 152 VAL A N 1
ATOM 1113 C CA . VAL A 1 152 ? 11.866 -4.859 -27.959 1.00 94.44 152 VAL A CA 1
ATOM 1114 C C . VAL A 1 152 ? 10.786 -4.057 -28.671 1.00 94.44 152 VAL A C 1
ATOM 1116 O O . VAL A 1 152 ? 10.972 -2.882 -28.982 1.00 94.44 152 VAL A O 1
ATOM 1119 N N . ASP A 1 153 ? 9.639 -4.689 -28.906 1.00 94.38 153 ASP A N 1
ATOM 1120 C CA . ASP A 1 153 ? 8.409 -3.977 -29.242 1.00 94.38 153 ASP A CA 1
ATOM 1121 C C . ASP A 1 153 ? 7.868 -3.351 -27.953 1.00 94.38 153 ASP A C 1
ATOM 1123 O O . ASP A 1 153 ? 7.277 -4.036 -27.116 1.00 94.38 153 ASP A O 1
ATOM 1127 N N . MET A 1 154 ? 8.104 -2.050 -27.775 1.00 92.25 154 MET A N 1
ATOM 1128 C CA . MET A 1 154 ? 7.699 -1.334 -26.565 1.00 9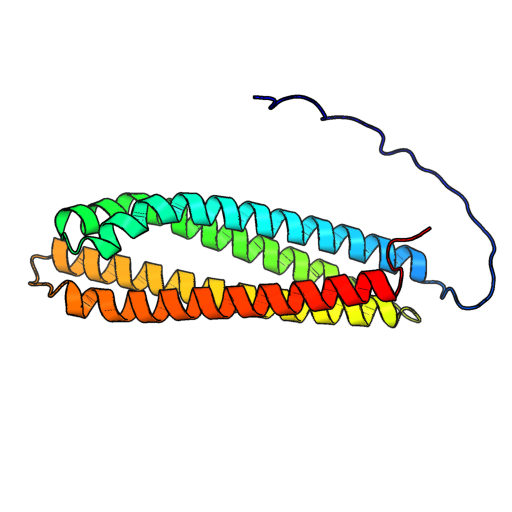2.25 154 MET A CA 1
ATOM 1129 C C . MET A 1 154 ? 6.185 -1.366 -26.345 1.00 92.25 154 MET A C 1
ATOM 1131 O O . MET A 1 154 ? 5.749 -1.415 -25.197 1.00 92.25 154 MET A O 1
ATOM 1135 N N . ALA A 1 155 ? 5.366 -1.386 -27.399 1.00 91.62 155 ALA A N 1
ATOM 1136 C CA . ALA A 1 155 ? 3.916 -1.453 -27.246 1.00 91.62 155 ALA A CA 1
ATOM 1137 C C . ALA A 1 155 ? 3.488 -2.822 -26.697 1.00 91.62 155 ALA A C 1
ATOM 1139 O O . ALA A 1 155 ? 2.709 -2.897 -25.745 1.00 91.62 155 ALA A O 1
ATOM 1140 N N . ALA A 1 156 ? 4.048 -3.906 -27.240 1.00 93.19 156 ALA A N 1
ATOM 1141 C CA . ALA A 1 156 ? 3.790 -5.256 -26.746 1.00 93.19 156 ALA A CA 1
ATOM 1142 C C . ALA A 1 156 ? 4.363 -5.479 -25.335 1.00 93.19 156 ALA A C 1
ATOM 1144 O O . ALA A 1 156 ? 3.696 -6.072 -24.487 1.00 93.19 156 ALA A O 1
ATOM 1145 N N . ALA A 1 157 ? 5.570 -4.975 -25.068 1.00 92.06 157 ALA A N 1
ATOM 1146 C CA . ALA A 1 157 ? 6.261 -5.124 -23.791 1.00 92.06 157 ALA A CA 1
ATOM 1147 C C . ALA A 1 157 ? 5.583 -4.346 -22.652 1.00 92.06 157 ALA A C 1
ATOM 1149 O O . ALA A 1 157 ? 5.563 -4.812 -21.516 1.00 92.06 157 ALA A O 1
ATOM 1150 N N . THR A 1 158 ? 4.996 -3.180 -22.945 1.00 92.19 158 THR A N 1
ATOM 1151 C CA . THR A 1 158 ? 4.339 -2.330 -21.935 1.00 92.19 158 THR A CA 1
ATOM 1152 C C . THR A 1 158 ? 2.882 -2.681 -21.683 1.00 92.19 158 THR A C 1
ATOM 1154 O O . THR A 1 158 ? 2.359 -2.370 -20.612 1.00 92.19 158 THR A O 1
ATOM 1157 N N . LYS A 1 159 ? 2.226 -3.398 -22.601 1.00 92.81 159 LYS A N 1
ATOM 1158 C CA . LYS A 1 159 ? 0.825 -3.792 -22.437 1.00 92.81 159 LYS A CA 1
ATOM 1159 C C . LYS A 1 159 ? 0.548 -4.545 -21.117 1.00 92.81 159 LYS A C 1
ATOM 1161 O O . LYS A 1 159 ? -0.376 -4.128 -20.416 1.00 92.81 159 LYS A O 1
ATOM 1166 N N . PRO A 1 160 ? 1.309 -5.588 -20.723 1.00 92.38 160 PRO A N 1
ATOM 1167 C CA . PRO A 1 160 ? 1.075 -6.270 -19.450 1.00 92.38 160 PRO A CA 1
ATOM 1168 C C . PRO A 1 160 ? 1.212 -5.330 -18.248 1.00 92.38 160 PRO A C 1
ATOM 1170 O O . PRO A 1 160 ? 0.448 -5.445 -17.296 1.00 92.38 160 PRO A O 1
ATOM 1173 N N . MET A 1 161 ? 2.137 -4.364 -18.303 1.00 93.38 161 MET A N 1
ATOM 1174 C CA . MET A 1 161 ? 2.303 -3.365 -17.243 1.00 93.38 161 MET A CA 1
ATOM 1175 C C . MET A 1 161 ? 1.075 -2.456 -17.132 1.00 93.38 161 MET A C 1
ATOM 1177 O O . MET A 1 161 ? 0.615 -2.212 -16.023 1.00 93.38 161 MET A O 1
ATOM 1181 N N . PHE A 1 162 ? 0.483 -2.016 -18.248 1.00 93.62 162 PHE A N 1
ATOM 1182 C CA . PHE A 1 162 ? -0.766 -1.242 -18.219 1.00 93.62 162 PHE A CA 1
ATOM 1183 C C . PHE A 1 162 ? -1.949 -2.040 -17.662 1.00 93.62 162 PHE A C 1
ATOM 1185 O O . PHE A 1 162 ? -2.739 -1.491 -16.894 1.00 93.62 162 PHE A O 1
ATOM 1192 N N . ASP A 1 163 ? -2.055 -3.329 -17.998 1.00 95.31 163 ASP A N 1
ATOM 1193 C CA . ASP A 1 163 ? -3.088 -4.207 -17.437 1.00 95.31 163 ASP A CA 1
ATOM 1194 C C . ASP A 1 163 ? -2.925 -4.329 -15.903 1.00 95.31 163 ASP A C 1
ATOM 1196 O O . ASP A 1 163 ? -3.908 -4.255 -15.162 1.00 95.31 163 ASP A O 1
ATOM 1200 N N . GLN A 1 164 ? -1.685 -4.433 -15.407 1.00 95.69 164 GLN A N 1
ATOM 1201 C CA . GLN A 1 164 ? -1.387 -4.457 -13.968 1.00 95.69 164 GLN A CA 1
ATOM 1202 C C . GLN A 1 164 ? -1.622 -3.101 -13.288 1.00 95.69 164 GLN A C 1
ATOM 1204 O O . GLN A 1 164 ? -2.179 -3.062 -12.196 1.00 95.69 164 GLN A O 1
ATOM 1209 N N . ILE A 1 165 ? -1.264 -1.981 -13.925 1.00 94.56 165 ILE A N 1
ATOM 1210 C CA . ILE A 1 165 ? -1.554 -0.633 -13.404 1.00 94.56 165 ILE A CA 1
ATOM 1211 C C . ILE A 1 165 ? -3.059 -0.445 -13.254 1.00 94.56 165 ILE A C 1
ATOM 1213 O O . ILE A 1 165 ? -3.518 0.038 -12.223 1.00 94.56 165 ILE A O 1
ATOM 1217 N N . LYS A 1 166 ? -3.841 -0.873 -14.251 1.00 96.44 166 LYS A N 1
ATOM 1218 C CA . LYS A 1 166 ? -5.299 -0.850 -14.154 1.00 96.44 166 LYS A CA 1
ATOM 1219 C C . LYS A 1 166 ? -5.786 -1.672 -12.961 1.00 96.44 166 LYS A C 1
ATOM 1221 O O . LYS A 1 166 ? -6.568 -1.160 -12.171 1.00 96.44 166 LYS A O 1
ATOM 1226 N N . ARG A 1 167 ? -5.279 -2.897 -12.785 1.00 97.00 167 ARG A N 1
ATOM 1227 C CA . ARG A 1 167 ? -5.619 -3.727 -11.620 1.00 97.00 167 ARG A CA 1
ATOM 1228 C C . ARG A 1 167 ? -5.269 -3.040 -10.297 1.00 97.00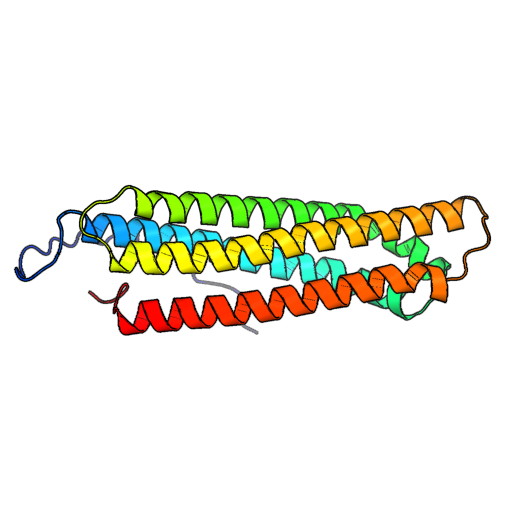 167 ARG A C 1
ATOM 1230 O O . ARG A 1 167 ? -6.078 -3.069 -9.380 1.00 97.00 167 ARG A O 1
ATOM 1237 N N . ALA A 1 168 ? -4.101 -2.406 -10.194 1.00 95.88 168 ALA A N 1
ATOM 1238 C CA . ALA A 1 168 ? -3.708 -1.666 -8.995 1.00 95.88 168 ALA A CA 1
ATOM 1239 C C . ALA A 1 168 ? -4.661 -0.492 -8.702 1.00 95.88 168 ALA A C 1
ATOM 1241 O O . ALA A 1 168 ? -5.012 -0.259 -7.548 1.00 95.88 168 ALA A O 1
ATOM 1242 N N . LEU A 1 169 ? -5.117 0.221 -9.739 1.00 95.69 169 LEU A N 1
ATOM 1243 C CA . LEU A 1 169 ? -6.113 1.289 -9.605 1.00 95.69 169 LEU A CA 1
ATOM 1244 C C . LEU A 1 169 ? -7.483 0.753 -9.172 1.00 95.69 169 LEU A C 1
ATOM 1246 O O . LEU A 1 169 ? -8.131 1.369 -8.328 1.00 95.69 169 LEU A O 1
ATOM 1250 N N . ASP A 1 170 ? -7.911 -0.385 -9.719 1.00 97.56 170 ASP A N 1
ATOM 1251 C CA . ASP A 1 170 ? -9.168 -1.035 -9.343 1.00 97.56 170 ASP A CA 1
ATOM 1252 C C . ASP A 1 170 ? -9.130 -1.476 -7.865 1.00 97.56 170 ASP A C 1
ATOM 1254 O O . ASP A 1 170 ? -10.031 -1.117 -7.107 1.00 97.56 170 ASP A O 1
ATOM 1258 N N . LEU A 1 171 ? -8.041 -2.124 -7.426 1.00 97.12 171 LEU A N 1
ATOM 1259 C CA . LEU A 1 171 ? -7.816 -2.503 -6.021 1.00 97.12 171 LEU A CA 1
ATOM 1260 C C . LEU A 1 171 ? -7.793 -1.284 -5.091 1.00 97.12 171 LEU A C 1
ATOM 1262 O O . LEU A 1 171 ? -8.393 -1.306 -4.021 1.00 97.12 171 LEU A O 1
ATOM 1266 N N . ARG A 1 172 ? -7.147 -0.185 -5.499 1.00 96.00 172 ARG A N 1
ATOM 1267 C CA . ARG A 1 172 ? -7.161 1.063 -4.722 1.00 96.00 172 ARG A CA 1
ATOM 1268 C C . ARG A 1 172 ? -8.582 1.593 -4.542 1.00 96.00 172 ARG A C 1
ATOM 1270 O O . ARG A 1 172 ? -8.944 2.004 -3.446 1.00 96.00 172 ARG A O 1
ATOM 1277 N N . ASN A 1 173 ? -9.381 1.615 -5.606 1.00 97.88 173 ASN A N 1
ATOM 1278 C CA . ASN A 1 173 ? -10.757 2.105 -5.531 1.00 97.88 173 ASN A CA 1
ATOM 1279 C C . ASN A 1 173 ? -11.630 1.213 -4.636 1.00 97.88 173 ASN A C 1
ATOM 1281 O O . ASN A 1 173 ? -12.462 1.731 -3.893 1.00 97.88 173 ASN A O 1
ATOM 1285 N N . GLU A 1 174 ? -11.424 -0.104 -4.685 1.00 98.12 174 GLU A N 1
ATOM 1286 C CA . GLU A 1 174 ? -12.072 -1.063 -3.789 1.00 98.12 174 GLU A CA 1
ATOM 1287 C C . GLU A 1 174 ? -11.686 -0.815 -2.324 1.00 98.12 174 GLU A C 1
ATOM 1289 O O . GLU A 1 174 ? -12.566 -0.649 -1.479 1.00 98.12 174 GLU A O 1
ATOM 1294 N N . ALA A 1 175 ? -10.389 -0.686 -2.031 1.00 97.69 175 ALA A N 1
ATOM 1295 C CA . ALA A 1 175 ? -9.903 -0.407 -0.683 1.00 97.69 175 ALA A CA 1
ATOM 1296 C C . ALA A 1 175 ? -10.455 0.919 -0.129 1.00 97.69 175 ALA A C 1
ATOM 1298 O O . ALA A 1 175 ? -10.918 0.958 1.008 1.00 97.69 175 ALA A O 1
ATOM 1299 N N . LEU A 1 176 ? -10.500 1.981 -0.945 1.00 97.94 176 LEU A N 1
ATOM 1300 C CA . LEU A 1 176 ? -11.094 3.271 -0.564 1.00 97.94 176 LEU A CA 1
ATOM 1301 C C . LEU A 1 176 ? -12.598 3.164 -0.265 1.00 97.94 176 LEU A C 1
ATOM 1303 O O . LEU A 1 176 ? -13.103 3.851 0.626 1.00 97.94 176 LEU A O 1
ATOM 1307 N N . ALA A 1 177 ? -13.332 2.325 -1.001 1.00 98.25 177 ALA A N 1
ATOM 1308 C CA . ALA A 1 177 ? -14.747 2.086 -0.730 1.00 98.25 177 ALA A CA 1
ATOM 1309 C C . ALA A 1 177 ? -14.941 1.361 0.612 1.00 98.25 177 ALA A C 1
ATOM 1311 O O . ALA A 1 177 ? -15.750 1.801 1.430 1.00 98.25 177 ALA A O 1
ATOM 1312 N N . LEU A 1 178 ? -14.154 0.313 0.870 1.00 98.25 178 LEU A N 1
ATOM 1313 C CA . LEU A 1 178 ? -14.169 -0.426 2.136 1.00 98.25 178 LEU A CA 1
ATOM 1314 C C . LEU A 1 178 ? -13.757 0.457 3.325 1.00 98.25 178 LEU A C 1
ATOM 1316 O O . LEU A 1 178 ? -14.381 0.405 4.385 1.00 98.25 178 LEU A O 1
ATOM 1320 N N . GLU A 1 179 ? -12.752 1.314 3.145 1.00 97.88 179 GLU A N 1
ATOM 1321 C CA . GLU A 1 179 ? -12.285 2.254 4.167 1.00 97.88 179 GLU A CA 1
ATOM 1322 C C . GLU A 1 179 ? -13.378 3.265 4.517 1.00 97.88 179 GLU A C 1
ATOM 1324 O O . GLU A 1 179 ? -13.660 3.519 5.692 1.00 97.88 179 GLU A O 1
ATOM 1329 N N . LYS A 1 180 ? -14.073 3.784 3.498 1.00 98.25 180 LYS A N 1
ATOM 1330 C CA . LYS A 1 180 ? -15.233 4.651 3.696 1.00 98.25 180 LYS A CA 1
ATOM 1331 C C . LYS A 1 180 ? -16.328 3.943 4.499 1.00 98.25 180 LYS A C 1
ATOM 1333 O O . LYS A 1 180 ? -16.836 4.526 5.457 1.00 98.25 180 LYS A O 1
ATOM 1338 N N . GLU A 1 181 ? -16.670 2.700 4.162 1.00 98.06 181 GLU A N 1
ATOM 1339 C CA . GLU A 1 181 ? -17.654 1.912 4.919 1.00 98.06 181 GLU A CA 1
ATOM 1340 C C . GLU A 1 181 ? -17.223 1.669 6.373 1.00 98.06 181 GLU A C 1
ATOM 1342 O O . GLU A 1 181 ? -18.041 1.757 7.294 1.00 98.06 181 GLU A O 1
ATOM 1347 N N . ALA A 1 182 ? -15.942 1.368 6.604 1.00 97.88 182 ALA A N 1
ATOM 1348 C CA . ALA A 1 182 ? -15.384 1.201 7.942 1.00 97.88 182 ALA A CA 1
ATOM 1349 C C . ALA A 1 182 ? -15.482 2.503 8.753 1.00 97.88 182 ALA A C 1
ATOM 1351 O O . ALA A 1 182 ? -15.914 2.481 9.909 1.00 97.88 182 ALA A O 1
ATOM 1352 N N . GLY A 1 183 ? -15.163 3.644 8.137 1.00 97.25 183 GLY A N 1
ATOM 1353 C CA . GLY A 1 183 ? -15.287 4.968 8.743 1.00 97.25 183 GLY A CA 1
ATOM 1354 C C . GLY A 1 183 ? -16.735 5.351 9.065 1.00 97.25 183 GLY A C 1
ATOM 1355 O O . GLY A 1 183 ? -17.020 5.829 10.167 1.00 97.25 183 GLY A O 1
ATOM 1356 N N . GLU A 1 184 ? -17.675 5.096 8.150 1.00 97.44 184 GLU A N 1
ATOM 1357 C CA . GLU A 1 184 ? -19.113 5.287 8.384 1.00 97.44 184 GLU A CA 1
ATOM 1358 C C . GLU A 1 184 ? -19.606 4.422 9.551 1.00 97.44 184 GLU A C 1
ATOM 1360 O O . GLU A 1 184 ? -20.305 4.920 10.438 1.00 97.44 184 GLU A O 1
ATOM 1365 N N . TYR A 1 185 ? -19.176 3.158 9.614 1.00 96.62 185 TYR A N 1
ATOM 1366 C CA . TYR A 1 185 ? -19.478 2.261 10.726 1.00 96.62 185 TYR A CA 1
ATOM 1367 C C . TYR A 1 185 ? -18.917 2.781 12.058 1.00 96.62 185 TYR A C 1
ATOM 1369 O O . TYR A 1 185 ? -19.658 2.875 13.041 1.00 96.62 185 TYR A O 1
ATOM 1377 N N . ARG A 1 186 ? -17.635 3.172 12.093 1.00 96.56 186 ARG A N 1
ATOM 1378 C CA . ARG A 1 186 ? -16.971 3.743 13.279 1.00 96.56 186 ARG A CA 1
ATOM 1379 C C . ARG A 1 186 ? -17.746 4.936 13.833 1.00 96.56 186 ARG A C 1
ATOM 1381 O O . ARG A 1 186 ? -17.974 5.025 15.041 1.00 96.56 186 ARG A O 1
ATOM 1388 N N . ASN A 1 187 ? -18.185 5.824 12.943 1.00 95.69 187 ASN A N 1
ATOM 1389 C CA . ASN A 1 187 ? -18.943 7.020 13.295 1.00 95.69 187 ASN A CA 1
ATOM 1390 C C . ASN A 1 187 ? -20.356 6.675 13.788 1.00 95.69 187 ASN A C 1
ATOM 1392 O O . ASN A 1 187 ? -20.783 7.186 14.823 1.00 95.69 187 ASN A O 1
ATOM 1396 N N . ALA A 1 188 ? -21.066 5.775 13.100 1.00 95.50 188 ALA A N 1
ATOM 1397 C CA . ALA A 1 188 ? -22.408 5.338 13.489 1.00 95.50 188 ALA A CA 1
ATOM 1398 C C . ALA A 1 188 ? -22.427 4.664 14.871 1.00 95.50 188 ALA A C 1
ATOM 1400 O O . ALA A 1 188 ? -23.362 4.864 15.646 1.00 95.50 188 ALA A O 1
ATOM 1401 N N . GLN A 1 189 ? -21.377 3.906 15.199 1.00 94.81 189 GLN A N 1
ATOM 1402 C CA . GLN A 1 189 ? -21.207 3.259 16.502 1.00 94.81 189 GLN A CA 1
ATOM 1403 C C . GLN A 1 189 ? -20.564 4.164 17.565 1.00 94.81 189 GLN A C 1
ATOM 1405 O O . GLN A 1 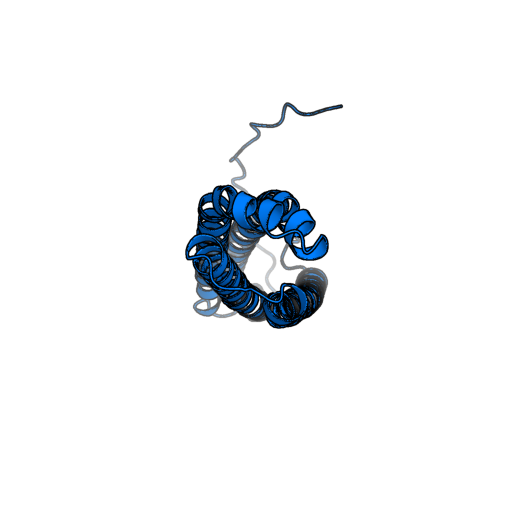189 ? -20.410 3.733 18.706 1.00 94.81 189 GLN A O 1
ATOM 1410 N N . LYS A 1 190 ? -20.195 5.407 17.219 1.00 93.56 190 LYS A N 1
ATOM 1411 C CA . LYS A 1 190 ? -19.548 6.379 18.119 1.00 93.56 190 LYS A CA 1
ATOM 1412 C C . LYS A 1 190 ? -18.296 5.828 18.816 1.00 93.56 190 LYS A C 1
ATOM 1414 O O . LYS A 1 190 ? -18.059 6.112 19.986 1.00 93.56 190 LYS A O 1
ATOM 1419 N N . LEU A 1 191 ? -17.473 5.059 18.101 1.00 90.56 191 LEU A N 1
ATOM 1420 C CA . LEU A 1 191 ? -16.325 4.365 18.709 1.00 90.56 191 LEU A CA 1
ATOM 1421 C C . LEU A 1 191 ? -15.233 5.316 19.241 1.00 90.56 191 LEU A C 1
ATOM 1423 O O . LEU A 1 191 ? -14.419 4.903 20.062 1.00 90.56 191 LEU A O 1
ATOM 1427 N N . LEU A 1 192 ? -15.244 6.582 18.806 1.00 85.31 192 LEU A N 1
ATOM 1428 C CA . LEU A 1 192 ? -14.289 7.632 19.188 1.00 85.31 192 LEU A CA 1
ATOM 1429 C C . LEU A 1 192 ? -14.876 8.723 20.105 1.00 85.31 192 LEU A C 1
ATOM 1431 O O . LEU A 1 192 ? -14.205 9.716 20.360 1.00 85.31 192 LEU A O 1
ATOM 1435 N N . VAL A 1 193 ? -16.129 8.604 20.557 1.00 70.94 193 VAL A N 1
ATOM 1436 C CA . VAL A 1 193 ? -16.765 9.655 21.377 1.00 70.94 193 VAL A CA 1
ATOM 1437 C C . VAL A 1 193 ? -16.642 9.302 22.860 1.00 70.94 193 VAL A C 1
ATOM 1439 O O . VAL A 1 193 ? -16.971 8.179 23.250 1.00 70.94 193 VAL A O 1
ATOM 1442 N N . ASP A 1 194 ? -16.149 10.246 23.664 1.00 55.50 194 ASP A N 1
ATOM 1443 C CA . ASP A 1 194 ? -16.159 10.194 25.135 1.00 55.50 194 ASP A CA 1
ATOM 1444 C C . ASP A 1 194 ? -17.572 10.310 25.724 1.00 55.50 194 ASP A C 1
ATOM 1446 O O . ASP A 1 194 ? -18.384 11.112 25.199 1.00 55.50 194 ASP A O 1
#

Sequence (194 aa):
MKKSLVLALSISLSACAVFAAAGCGENTGTARTYMEQADATFEEASEAADDLQKAQEGAIGALVGQDPAAFVATGALLPDIKKGIDDYEKKLQAAATAYRKIDTLEGVAPYKTYAKKMLEVIDVYLESVVVGRAIVAEVEKVIAQIQSGQPVDMAAATKPMFDQIKRALDLRNEALALEKEAGEYRNAQKLLVD